Protein AF-A0A0G0M7X5-F1 (afdb_monomer)

Foldseek 3Di:
DPDDPDDDPVRVVVLVVLLVVLLVCLQQVLFDFDCVLQQVLQCVVCVVVVFDRAAEAEAQDPLVLQLVCQVVVVPDPPDDPPDPPVCVVVCVVPVVPDQQLVLVLRLVVSCVVQVVVVTDGDPDKDECNGCSNVLSNVVVCVVVVNDDDPNNVSVNSNNVSQFNIWDDDRHYIGTYGRFSHAAADPVSAQADLPDARTHTPVRPGWHDHRNHTDDPVVSVCLSVVVDQLVRLVPDPDPVSSVRSCVNVPVVVSVVSQVWAFQEADPQGKTKTWGDDPVDIWIKIWHQDPPPRDTDIDTFDPPDSYRLQRVQVVVVHGSVCSPPVDDPPD

Mean predicted aligned error: 10.34 Å

Secondary structure (DSSP, 8-state):
-PPP-S--HHHHHHHHHHHHHHHHHHHH--PPPPHHHHHHHHHHHHHHTTPPPPEEEEESSHHHHHHHHHHHT-S---S---SHHHHHHHHHHHHHHH--HHHHHHHHHHHHHHHHTT-------BSHHHHHHHHHHHHHHHHTT----HHHHHHHHHHTTTEEEEEE-SSEEEEEEPPSEE-B-TTS-B--SSS-SEE-TTS--BEEETTEEE-HHHHHHHHTT-S-HHHHHT-S-HHHHHHHHHHH-HHHHHHHH-PEEEEE-TTS-EEEEEE-SS-EEEEEEEE-TTT--EEEEEE-TT---HHHHHHHHTT--HHHHHHH-----

Solvent-accessible surface area (backbone atoms only — not comparable to full-atom values): 18665 Å² total; per-residue (Å²): 131,84,80,83,88,73,76,53,71,70,55,47,51,52,50,51,52,52,31,51,52,55,49,54,46,61,54,65,56,45,46,76,57,55,68,78,74,40,47,64,45,53,43,49,53,28,53,76,70,74,40,63,80,52,50,79,44,80,27,44,29,68,56,57,39,50,53,48,47,48,68,76,53,66,77,70,92,80,81,77,97,79,56,70,70,67,48,51,62,55,40,64,71,50,49,79,79,61,59,51,62,56,35,57,51,52,49,53,51,42,42,51,56,39,43,74,72,77,42,74,70,77,80,74,55,42,33,36,48,70,38,46,61,62,52,37,51,52,48,50,39,33,75,74,65,69,53,85,52,72,67,55,50,48,56,52,50,45,48,69,43,25,30,28,34,35,37,84,52,84,60,33,35,46,32,13,36,35,46,57,37,68,33,55,44,98,84,58,32,34,18,40,80,87,54,62,11,35,30,28,76,75,67,82,50,41,36,17,48,81,51,41,76,45,57,69,70,59,42,52,35,54,61,70,63,70,56,55,60,73,58,45,68,69,48,86,52,65,64,57,34,53,49,49,40,52,75,70,34,51,70,59,41,44,60,78,62,63,57,44,79,69,30,68,38,96,86,62,28,34,19,30,38,39,82,53,99,91,50,64,47,28,35,38,37,34,66,40,89,88,78,66,46,82,43,76,45,81,44,69,64,85,59,70,44,28,56,45,45,49,11,51,78,69,77,41,51,46,70,52,44,64,67,75,57,72,76,83,127

Nearest PDB structures (foldseek):
  6pcm-assembly2_B  TM=3.363E-01  e=2.422E-01  Mycolicibacterium smegmatis MC2 155
  8aaf-assembly1_e  TM=4.476E-01  e=1.093E+00  Saccharomyces cerevisiae
  4a08-assembly1_A  TM=3.808E-01  e=3.694E+00  Homo sapiens
  6boy-assembly1_A  TM=4.113E-01  e=6.225E+00  Homo sapiens
  8ov6-assembly1_A  TM=3.809E-01  e=7.407E+00  Homo sapiens

InterPro domains:
  IPR046633 Domain of unknown function DUF6745 [PF20530] (162-324)

pLDDT: mean 81.7, std 16.23, range [25.72, 97.5]

Sequence (329 aa):
MSKITSLSTTQQEKLNTHCQKLHDFILHSGKDLTREEVESYIEWIYSKIGKPKPIILIFDSYLAQKVAINILNNNKFRESQVESQVWSQVRSQVRSQVESQVWSQVESQVRSQVRSQGLEFIEQSFGYGYESWWLTFTEYWKNEGIVKSDDFNSYLGLNRCGIWSIVYFEKSVFICKLPIKILKDERGRLHSVKSPSVQWRDGLDNYFIHGVGFEKDLWQKIVDRKLEPRELMKMPNTDQRFVALNHYGFERALTELAPKLIDQSKRGNKLYSIKFDAYTMKFLKYTDTVNGENRISFVKPEFDDADEAMAWKHNMTKNEYQNKLRVEA

Radius of gyration: 24.73 Å; Cα contacts (8 Å, |Δi|>4): 455; chains: 1; bounding box: 66×50×64 Å

Organism: NCBI:txid1618574

Structure (mmCIF, N/CA/C/O backbone):
data_AF-A0A0G0M7X5-F1
#
_entry.id   AF-A0A0G0M7X5-F1
#
loop_
_atom_site.group_PDB
_atom_site.id
_atom_site.type_symbol
_atom_site.label_atom_id
_atom_site.label_alt_id
_atom_site.label_comp_id
_atom_site.label_asym_id
_atom_site.label_entity_id
_atom_site.label_seq_id
_atom_site.pdbx_PDB_ins_code
_atom_site.Cartn_x
_atom_site.Cartn_y
_atom_site.Cartn_z
_atom_site.occupancy
_atom_site.B_iso_or_equiv
_atom_site.auth_seq_id
_atom_site.auth_comp_id
_atom_site.auth_asym_id
_atom_site.auth_atom_id
_atom_site.pdbx_PDB_model_num
ATOM 1 N N . MET A 1 1 ? 0.644 34.460 28.809 1.00 43.75 1 MET A N 1
ATOM 2 C CA . MET A 1 1 ? 1.602 33.498 28.222 1.00 43.75 1 MET A CA 1
ATOM 3 C C . MET A 1 1 ? 1.841 33.899 26.780 1.00 43.75 1 MET A C 1
ATOM 5 O O . MET A 1 1 ? 0.865 34.052 26.053 1.00 43.75 1 MET A O 1
ATOM 9 N N . SER A 1 2 ? 3.090 34.141 26.381 1.00 51.97 2 SER A N 1
ATOM 10 C CA . SER A 1 2 ? 3.431 34.314 24.966 1.00 51.97 2 SER A CA 1
ATOM 11 C C . SER A 1 2 ? 3.098 33.019 24.220 1.00 51.97 2 SER A C 1
ATOM 13 O O . SER A 1 2 ? 3.390 31.927 24.707 1.00 51.97 2 SER A O 1
ATOM 15 N N . LYS A 1 3 ? 2.427 33.123 23.068 1.00 59.69 3 LYS A N 1
ATOM 16 C CA . LYS A 1 3 ? 2.188 31.959 22.208 1.00 59.69 3 LYS A CA 1
ATOM 17 C C . LYS A 1 3 ? 3.540 31.462 21.699 1.00 59.69 3 LYS A C 1
ATOM 19 O O . LYS A 1 3 ? 4.291 32.238 21.115 1.00 59.69 3 LYS A O 1
ATOM 24 N N . ILE A 1 4 ? 3.838 30.186 21.919 1.00 65.00 4 ILE A N 1
ATOM 25 C CA . ILE A 1 4 ? 4.969 29.515 21.276 1.00 65.00 4 ILE A CA 1
ATOM 26 C C . ILE A 1 4 ? 4.631 29.411 19.784 1.00 65.00 4 ILE A C 1
ATOM 28 O O . ILE A 1 4 ? 3.594 28.855 19.430 1.00 65.00 4 ILE A O 1
ATOM 32 N N . THR A 1 5 ? 5.469 29.983 18.920 1.00 72.31 5 THR A N 1
ATOM 33 C CA . THR A 1 5 ? 5.263 29.991 17.460 1.00 72.31 5 THR A CA 1
ATOM 34 C C . THR A 1 5 ? 6.066 28.913 16.731 1.00 72.31 5 THR A C 1
ATOM 36 O O . THR A 1 5 ? 5.780 28.633 15.571 1.00 72.31 5 THR A O 1
ATOM 39 N N . SER A 1 6 ? 7.045 28.289 17.394 1.00 75.88 6 SER A N 1
ATOM 40 C CA . SER A 1 6 ? 7.875 27.218 16.830 1.00 75.88 6 SER A CA 1
ATOM 41 C C . SER A 1 6 ? 8.476 26.331 17.920 1.00 75.88 6 SER A C 1
ATOM 43 O O . SER A 1 6 ? 8.764 26.803 19.021 1.00 75.88 6 SER A O 1
ATOM 45 N N . LEU A 1 7 ? 8.712 25.059 17.594 1.00 78.81 7 LEU A N 1
ATOM 46 C CA . LEU A 1 7 ? 9.478 24.136 18.433 1.00 78.81 7 LEU A CA 1
ATOM 47 C C . LEU A 1 7 ? 10.978 24.354 18.249 1.00 78.81 7 LEU A C 1
ATOM 49 O O . LEU A 1 7 ? 11.427 24.730 17.166 1.00 78.81 7 LEU A O 1
ATOM 53 N N . SER A 1 8 ? 11.762 24.095 19.296 1.00 84.31 8 SER A N 1
ATOM 54 C CA . SER A 1 8 ? 13.214 23.987 19.141 1.00 84.31 8 SER A CA 1
ATOM 55 C C . SER A 1 8 ? 13.575 22.741 18.328 1.00 84.31 8 SER A C 1
ATOM 57 O O . SER A 1 8 ? 12.816 21.770 18.297 1.00 84.31 8 SER A O 1
ATOM 59 N N . THR A 1 9 ? 14.762 22.724 17.717 1.00 85.88 9 THR A N 1
ATOM 60 C CA . THR A 1 9 ? 15.264 21.559 16.967 1.00 85.88 9 THR A CA 1
ATOM 61 C C . THR A 1 9 ? 15.209 20.283 17.808 1.00 85.88 9 THR A C 1
ATOM 63 O O . THR A 1 9 ? 14.690 19.267 17.361 1.00 85.88 9 THR A O 1
ATOM 66 N N . THR A 1 10 ? 15.622 20.358 19.075 1.00 87.25 10 THR A N 1
ATOM 67 C CA . THR A 1 10 ? 15.583 19.220 20.002 1.00 87.25 10 THR A CA 1
ATOM 68 C C . THR A 1 10 ? 14.158 18.748 20.303 1.00 87.25 10 THR A C 1
ATOM 70 O O . THR A 1 10 ? 13.917 17.548 20.418 1.00 87.25 10 THR A O 1
ATOM 73 N N . GLN A 1 11 ? 13.194 19.662 20.447 1.00 80.50 11 GLN A N 1
ATOM 74 C CA . GLN A 1 11 ? 11.786 19.293 20.641 1.00 80.50 11 GLN A CA 1
ATOM 75 C C . GLN A 1 11 ? 11.211 18.632 19.385 1.00 80.50 11 GLN A C 1
ATOM 77 O O . GLN A 1 11 ? 10.521 17.619 19.488 1.00 80.50 11 GLN A O 1
ATOM 82 N N . GLN A 1 12 ? 11.546 19.157 18.205 1.00 82.94 12 GLN A N 1
ATOM 83 C CA . GLN A 1 12 ? 11.128 18.584 16.930 1.00 82.94 12 GLN A CA 1
ATOM 84 C C . GLN A 1 12 ? 11.706 17.177 16.724 1.00 82.94 12 GLN A C 1
ATOM 86 O O . GLN A 1 12 ? 10.980 16.268 16.329 1.00 82.94 12 GLN A O 1
ATOM 91 N N . GLU A 1 13 ? 12.984 16.965 17.039 1.00 85.31 13 GLU A N 1
ATOM 92 C CA . GLU A 1 13 ? 13.637 15.652 16.965 1.00 85.31 13 GLU A CA 1
ATOM 93 C C . GLU A 1 13 ? 13.001 14.634 17.917 1.00 85.31 13 GLU A C 1
ATOM 95 O O . GLU A 1 13 ? 12.754 13.490 17.523 1.00 85.31 13 GLU A O 1
ATOM 100 N N . LYS A 1 14 ? 12.685 15.041 19.155 1.00 85.50 14 LYS A N 1
ATOM 101 C CA . LYS A 1 14 ? 11.991 14.185 20.130 1.00 85.50 14 LYS A CA 1
ATOM 102 C C . LYS A 1 14 ? 10.598 13.792 19.654 1.00 85.50 14 LYS A C 1
ATOM 104 O O . LYS A 1 14 ? 10.269 12.605 19.687 1.00 85.50 14 LYS A O 1
ATOM 109 N N . LEU A 1 15 ? 9.815 14.761 19.182 1.00 83.06 15 LEU A N 1
ATOM 110 C CA . LEU A 1 15 ? 8.487 14.528 18.621 1.00 83.06 15 LEU A CA 1
ATOM 111 C C . LEU A 1 15 ? 8.558 13.568 17.428 1.00 83.06 15 LEU A C 1
ATOM 113 O O . LEU A 1 15 ? 7.874 12.548 17.426 1.00 83.06 15 LEU A O 1
ATOM 117 N N . ASN A 1 16 ? 9.429 13.844 16.454 1.00 82.56 16 ASN A N 1
ATOM 118 C CA . ASN A 1 16 ? 9.594 13.001 15.269 1.00 82.56 16 ASN A CA 1
ATOM 119 C C . ASN A 1 16 ? 9.992 11.573 15.657 1.00 82.56 16 ASN A C 1
ATOM 121 O O . ASN A 1 16 ? 9.407 10.613 15.164 1.00 82.56 16 ASN A O 1
ATOM 125 N N . THR A 1 17 ? 10.931 11.425 16.595 1.00 84.44 17 THR A N 1
ATOM 126 C CA . THR A 1 17 ? 11.365 10.114 17.095 1.00 84.44 17 THR A CA 1
ATOM 127 C C . THR A 1 17 ? 10.224 9.364 17.784 1.00 84.44 17 THR A C 1
ATOM 129 O O . THR A 1 17 ? 10.072 8.161 17.577 1.00 84.44 17 THR A O 1
ATOM 132 N N . HIS A 1 18 ? 9.416 10.047 18.601 1.00 83.06 18 HIS A N 1
ATOM 133 C CA . HIS A 1 18 ? 8.255 9.447 19.258 1.00 83.06 18 HIS A CA 1
ATOM 134 C C . HIS A 1 18 ? 7.215 8.981 18.231 1.00 83.06 18 HIS A C 1
ATOM 136 O O . HIS A 1 18 ? 6.807 7.818 18.260 1.00 83.06 18 HIS A O 1
ATOM 142 N N . CYS A 1 19 ? 6.852 9.858 17.288 1.00 80.75 19 CYS A N 1
ATOM 143 C CA . CYS A 1 19 ? 5.907 9.549 16.221 1.00 80.75 19 CYS A CA 1
ATOM 144 C C . CYS A 1 19 ? 6.370 8.362 15.378 1.00 80.75 19 CYS A C 1
ATOM 146 O O . CYS A 1 19 ? 5.609 7.418 15.197 1.00 80.75 19 CYS A O 1
ATOM 148 N N . GLN A 1 20 ? 7.630 8.363 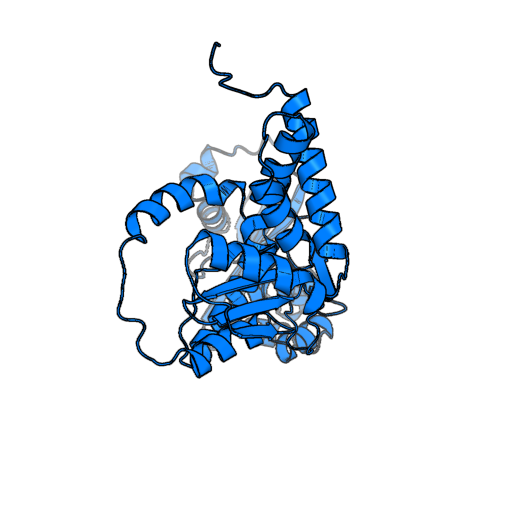14.936 1.00 78.31 20 GLN A N 1
ATOM 149 C CA . GLN A 1 20 ? 8.213 7.284 14.139 1.00 78.31 20 GLN A CA 1
ATOM 150 C C . GLN A 1 20 ? 8.169 5.943 14.884 1.00 78.31 20 GLN A C 1
ATOM 152 O O . GLN A 1 20 ? 7.690 4.951 14.342 1.00 78.31 20 GLN A O 1
ATOM 157 N N . LYS A 1 21 ? 8.620 5.910 16.147 1.00 81.38 21 LYS A N 1
ATOM 158 C CA . LYS A 1 21 ? 8.656 4.676 16.948 1.00 81.38 21 LYS A CA 1
ATOM 159 C C . LYS A 1 21 ? 7.272 4.083 17.150 1.00 81.38 21 LYS A C 1
ATOM 161 O O . LYS A 1 21 ? 7.099 2.878 17.007 1.00 81.38 21 LYS A O 1
ATOM 166 N N . LEU A 1 22 ? 6.297 4.918 17.495 1.00 77.44 22 LEU A N 1
ATOM 167 C CA . LEU A 1 22 ? 4.930 4.458 17.698 1.00 77.44 22 LEU A CA 1
ATOM 168 C C . LEU A 1 22 ? 4.275 4.075 16.361 1.00 77.44 22 LEU A C 1
ATOM 170 O O . LEU A 1 22 ? 3.512 3.110 16.317 1.00 77.44 22 LEU A O 1
ATOM 174 N N . HIS A 1 23 ? 4.646 4.754 15.271 1.00 77.19 23 HIS A N 1
ATOM 175 C CA . HIS A 1 23 ? 4.267 4.372 13.917 1.00 77.19 23 HIS A CA 1
ATOM 176 C C . HIS A 1 23 ? 4.711 2.974 13.536 1.00 77.19 23 HIS A C 1
ATOM 178 O O . HIS A 1 23 ? 3.888 2.111 13.223 1.00 77.19 23 HIS A O 1
ATOM 184 N N . ASP A 1 24 ? 6.009 2.724 13.636 1.00 76.00 24 ASP A N 1
ATOM 185 C CA . ASP A 1 24 ? 6.556 1.420 13.314 1.00 76.00 24 ASP A CA 1
ATOM 186 C C . ASP A 1 24 ? 6.075 0.352 14.303 1.00 76.00 24 ASP A C 1
ATOM 188 O O . ASP A 1 24 ? 5.750 -0.750 13.869 1.00 76.00 24 ASP A O 1
ATOM 192 N N . PHE A 1 25 ? 5.928 0.661 15.595 1.00 77.06 25 PHE A N 1
ATOM 193 C CA . PHE A 1 25 ? 5.374 -0.290 16.560 1.00 77.06 25 PHE A CA 1
ATOM 194 C C . PHE A 1 25 ? 3.977 -0.761 16.157 1.00 77.06 25 PHE A C 1
ATOM 196 O O . PHE A 1 25 ? 3.732 -1.961 16.124 1.00 77.06 25 PHE A O 1
ATOM 203 N N . ILE A 1 26 ? 3.061 0.149 15.821 1.00 74.94 26 ILE A N 1
ATOM 204 C CA . ILE A 1 26 ? 1.673 -0.235 15.549 1.00 74.94 26 ILE A CA 1
ATOM 205 C C . ILE A 1 26 ? 1.565 -1.002 14.232 1.00 74.94 26 ILE A C 1
ATOM 207 O O . ILE A 1 26 ? 0.926 -2.057 14.209 1.0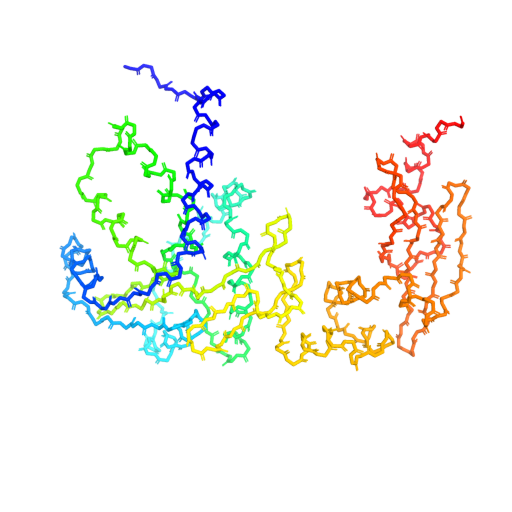0 74.94 26 ILE A O 1
ATOM 211 N N . LEU A 1 27 ? 2.244 -0.545 13.173 1.00 74.25 27 LEU A N 1
ATOM 212 C CA . LEU A 1 27 ? 2.247 -1.243 11.880 1.00 74.25 27 LEU A CA 1
ATOM 213 C C . LEU A 1 27 ? 2.851 -2.655 11.954 1.00 74.25 27 LEU A C 1
ATOM 215 O O . LEU A 1 27 ? 2.502 -3.500 11.133 1.00 74.25 27 LEU A O 1
ATOM 219 N N . HIS A 1 28 ? 3.733 -2.917 12.922 1.00 73.75 28 HIS A N 1
ATOM 220 C CA . HIS A 1 28 ? 4.366 -4.226 13.121 1.00 73.75 28 HIS A CA 1
ATOM 221 C C . HIS A 1 28 ? 3.869 -4.961 14.371 1.00 73.75 28 HIS A C 1
ATOM 223 O O . HIS A 1 28 ? 4.379 -6.031 14.690 1.00 73.75 28 HIS A O 1
ATOM 229 N N . SER A 1 29 ? 2.877 -4.416 15.079 1.00 75.56 29 SER A N 1
ATOM 230 C CA . SER A 1 29 ? 2.393 -5.002 16.333 1.00 75.56 29 SER A CA 1
ATOM 231 C C . SER A 1 29 ? 1.713 -6.351 16.114 1.00 75.56 29 SER A C 1
ATOM 233 O O . SER A 1 29 ? 1.653 -7.159 17.037 1.00 75.56 29 SER A O 1
ATOM 235 N N . GLY A 1 30 ? 1.146 -6.572 14.920 1.00 68.75 30 GLY A N 1
ATOM 236 C CA . GLY A 1 30 ? 0.305 -7.731 14.626 1.00 68.75 30 GLY A CA 1
ATOM 237 C C . GLY A 1 30 ? -0.924 -7.833 15.535 1.00 68.75 30 GLY A C 1
ATOM 238 O O . GLY A 1 30 ? -1.577 -8.881 15.546 1.00 68.75 30 GLY A O 1
ATOM 239 N N . LYS A 1 31 ? -1.238 -6.770 16.301 1.00 82.69 31 LYS A N 1
ATOM 240 C CA . LYS A 1 31 ? -2.277 -6.787 17.331 1.00 82.69 31 LYS A CA 1
ATOM 241 C C . LYS A 1 31 ? -3.601 -7.190 16.698 1.00 82.69 31 LYS A C 1
ATOM 243 O O . LYS A 1 31 ? -4.046 -6.586 15.719 1.00 82.69 31 LYS A O 1
ATOM 248 N N . ASP A 1 32 ? -4.193 -8.244 17.246 1.00 83.56 32 ASP A N 1
ATOM 249 C CA . ASP A 1 32 ? -5.546 -8.643 16.901 1.00 83.56 32 ASP A CA 1
ATOM 250 C C . ASP A 1 32 ? -6.520 -7.946 17.838 1.00 83.56 32 ASP A C 1
ATOM 252 O O . ASP A 1 32 ? -6.282 -7.851 19.038 1.00 83.56 32 ASP A O 1
ATOM 256 N N . LEU A 1 33 ? -7.584 -7.438 17.240 1.00 88.56 33 LEU A N 1
ATOM 257 C CA . LEU A 1 33 ? -8.648 -6.717 17.905 1.00 88.56 33 LEU A CA 1
ATOM 258 C C . LEU A 1 33 ? -9.696 -7.721 18.378 1.00 88.56 33 LEU A C 1
ATOM 260 O O . LEU A 1 33 ? -10.245 -8.451 17.540 1.00 88.56 33 LEU A O 1
ATOM 264 N N . THR A 1 34 ? -10.059 -7.699 19.658 1.00 85.62 34 THR A N 1
ATOM 265 C CA . THR A 1 34 ? -11.282 -8.380 20.117 1.00 85.62 34 THR A CA 1
ATOM 266 C C . THR A 1 34 ? -12.456 -7.409 20.231 1.00 85.62 34 THR A C 1
ATOM 268 O O . THR A 1 34 ? -12.288 -6.189 20.299 1.00 85.62 34 THR A O 1
ATOM 271 N N . ARG A 1 35 ? -13.685 -7.940 20.217 1.00 88.88 35 ARG A N 1
ATOM 272 C CA . ARG A 1 35 ? -14.894 -7.121 20.386 1.00 88.88 35 ARG A CA 1
ATOM 273 C C . ARG A 1 35 ? -14.912 -6.464 21.763 1.00 88.88 35 ARG A C 1
ATOM 275 O O . ARG A 1 35 ? -15.228 -5.284 21.867 1.00 88.88 35 ARG A O 1
ATOM 282 N N . GLU A 1 36 ? -14.537 -7.220 22.786 1.00 89.06 36 GLU A N 1
ATOM 283 C CA . GLU A 1 36 ? -14.543 -6.804 24.187 1.00 89.06 36 GLU A CA 1
ATOM 284 C C . GLU A 1 36 ? -13.598 -5.618 24.420 1.00 89.06 36 GLU A C 1
ATOM 286 O O . GLU A 1 36 ? -13.929 -4.710 25.181 1.00 89.06 36 GLU A O 1
ATOM 291 N N . GLU A 1 37 ? -12.453 -5.580 23.722 1.00 87.38 37 GLU A N 1
ATOM 292 C CA . GLU A 1 37 ? -11.496 -4.469 23.808 1.00 87.38 37 GLU A CA 1
ATOM 293 C C . GLU A 1 37 ? -12.075 -3.140 23.306 1.00 87.38 37 GLU A C 1
ATOM 295 O O . GLU A 1 37 ? -11.728 -2.086 23.835 1.00 87.38 37 GLU A O 1
ATOM 300 N N . VAL A 1 38 ? -12.944 -3.165 22.289 1.00 92.50 38 VAL A N 1
ATOM 301 C CA . VAL A 1 38 ? -13.479 -1.938 21.672 1.00 92.50 38 VAL A CA 1
ATOM 302 C C . VAL A 1 38 ? -14.850 -1.540 22.175 1.00 92.50 38 VAL A C 1
ATOM 304 O O . VAL A 1 38 ? -15.184 -0.360 22.129 1.00 92.50 38 VAL A O 1
ATOM 307 N N . GLU A 1 39 ? -15.657 -2.496 22.626 1.00 93.62 39 GLU A N 1
ATOM 308 C CA . GLU A 1 39 ? -17.076 -2.276 22.897 1.00 93.62 39 GLU A CA 1
ATOM 309 C C . GLU A 1 39 ? -17.301 -1.154 23.912 1.00 93.62 39 GLU A C 1
ATOM 311 O O . GLU A 1 39 ? -18.061 -0.228 23.632 1.00 93.62 39 GLU A O 1
ATOM 316 N N . SER A 1 40 ? -16.547 -1.156 25.014 1.00 93.00 40 SER A N 1
ATOM 317 C CA . SER A 1 40 ? -16.629 -0.107 26.040 1.00 93.00 40 SER A CA 1
ATOM 318 C C . SER A 1 40 ? -16.270 1.287 25.506 1.00 93.00 40 SER A C 1
ATOM 320 O O . SER A 1 40 ? -16.936 2.269 25.835 1.00 93.00 40 SER A O 1
ATOM 322 N N . TYR A 1 41 ? -15.265 1.391 24.633 1.00 93.62 41 TYR A N 1
ATOM 323 C CA . TYR A 1 41 ? -14.881 2.659 24.013 1.00 93.62 41 TYR A CA 1
ATOM 324 C C . TYR A 1 41 ? -15.920 3.147 23.002 1.00 93.62 41 TYR A C 1
ATOM 326 O O . TYR A 1 41 ? -16.202 4.343 22.940 1.00 93.62 41 TYR A O 1
ATOM 334 N N . ILE A 1 42 ? -16.504 2.243 22.215 1.00 94.50 42 ILE A N 1
ATOM 335 C CA . ILE A 1 42 ? -17.561 2.596 21.265 1.00 94.50 42 ILE A CA 1
ATOM 336 C C . ILE A 1 42 ? -18.817 3.050 22.009 1.00 94.50 42 ILE A C 1
ATOM 338 O O . ILE A 1 42 ? -19.384 4.087 21.671 1.00 94.50 42 ILE A O 1
ATOM 342 N N . GLU A 1 43 ? -19.228 2.335 23.053 1.00 93.69 43 GLU A N 1
ATOM 343 C CA . GLU A 1 43 ? -20.337 2.748 23.914 1.00 93.69 43 GLU A CA 1
ATOM 344 C C . GLU A 1 43 ? -20.081 4.110 24.558 1.00 93.69 43 GLU A C 1
ATOM 346 O O . GLU A 1 43 ? -20.962 4.973 24.553 1.00 93.69 43 GLU A O 1
ATOM 351 N N . TRP A 1 44 ? -18.857 4.339 25.041 1.00 94.06 44 TRP A N 1
ATOM 352 C CA . TRP A 1 44 ? -18.444 5.634 25.561 1.00 94.06 44 TRP A CA 1
ATOM 353 C C . TRP A 1 44 ? -18.608 6.746 24.509 1.00 94.06 44 TRP A C 1
ATOM 355 O O . TRP A 1 44 ? -19.262 7.747 24.808 1.00 94.06 44 TRP A O 1
ATOM 365 N N . ILE A 1 45 ? -18.135 6.559 23.267 1.00 92.81 45 ILE A N 1
ATOM 366 C CA . ILE A 1 45 ? -18.310 7.548 22.182 1.00 92.81 45 ILE A CA 1
ATOM 367 C C . ILE A 1 45 ? -19.793 7.837 21.936 1.00 92.81 45 ILE A C 1
ATOM 369 O O . ILE A 1 45 ? -20.189 9.001 21.900 1.00 92.81 45 ILE A O 1
ATOM 373 N N . TYR A 1 46 ? -20.623 6.800 21.796 1.00 94.25 46 TYR A N 1
ATOM 374 C CA . TYR A 1 46 ? -22.049 6.970 21.495 1.00 94.25 46 TYR A CA 1
ATOM 375 C C . TYR A 1 46 ? -22.798 7.652 22.639 1.00 94.25 46 TYR A C 1
ATOM 377 O O . TYR A 1 46 ? -23.616 8.539 22.388 1.00 94.25 46 TYR A O 1
ATOM 385 N N . SER A 1 47 ? -22.457 7.331 23.891 1.00 94.50 47 SER A N 1
ATOM 386 C CA . SER A 1 47 ? -23.030 8.005 25.058 1.00 94.50 47 SER A CA 1
ATOM 387 C C . SER A 1 47 ? -22.688 9.501 25.089 1.00 94.50 47 SER A C 1
ATOM 389 O O . SER A 1 47 ? -23.567 10.321 25.353 1.00 94.50 47 SER A O 1
ATOM 391 N N . LYS A 1 48 ? -21.451 9.882 24.730 1.00 93.19 48 LYS A N 1
ATOM 392 C CA . LYS A 1 48 ? -21.002 11.285 24.672 1.00 93.19 48 LYS A CA 1
ATOM 393 C C . LYS A 1 48 ? -21.753 12.111 23.631 1.00 93.19 48 LYS A C 1
ATOM 395 O O . LYS A 1 48 ? -21.954 13.302 23.843 1.00 93.19 48 LYS A O 1
ATOM 400 N N . ILE A 1 49 ? -22.185 11.487 22.535 1.00 92.94 49 ILE A N 1
ATOM 401 C CA . ILE A 1 49 ? -22.975 12.141 21.479 1.00 92.94 49 ILE A CA 1
ATOM 402 C C . ILE A 1 49 ? -24.490 11.920 21.630 1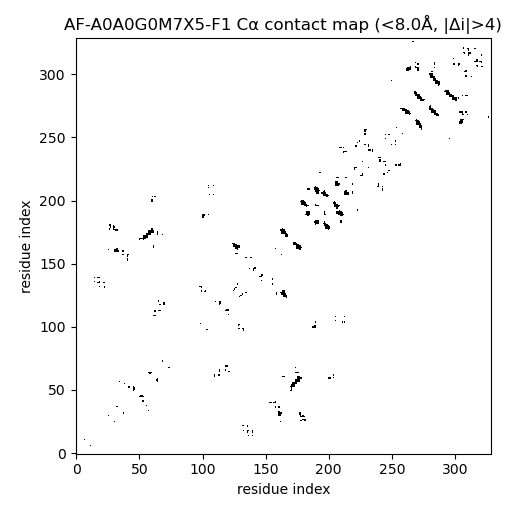.00 92.94 49 ILE A C 1
ATOM 404 O O . ILE A 1 49 ? -25.252 12.257 20.724 1.00 92.94 49 ILE A O 1
ATOM 408 N N . GLY A 1 50 ? -24.943 11.343 22.751 1.00 94.31 50 GLY A N 1
ATOM 409 C CA . GLY A 1 50 ? -26.363 11.109 23.032 1.00 94.31 50 GLY A CA 1
ATOM 410 C C . GLY A 1 50 ? -27.040 10.115 22.080 1.00 94.31 50 GLY A C 1
ATOM 411 O O . GLY A 1 50 ? -28.243 10.216 21.842 1.00 94.31 50 GLY A O 1
ATOM 412 N N . LYS A 1 51 ? -26.282 9.178 21.499 1.00 92.12 51 LYS A N 1
ATOM 413 C CA . LYS A 1 51 ? -26.792 8.133 20.600 1.00 92.12 51 LYS A CA 1
ATOM 414 C C . LYS A 1 51 ? -26.892 6.783 21.325 1.00 92.12 51 LYS A C 1
ATOM 416 O O . LYS A 1 51 ? -26.123 6.526 22.252 1.00 92.12 51 LYS A O 1
ATOM 421 N N . PRO A 1 52 ? -27.839 5.909 20.933 1.00 91.00 52 PRO A N 1
ATOM 422 C CA . PRO A 1 52 ? -27.963 4.580 21.525 1.00 91.00 52 PRO A CA 1
ATOM 423 C C . PRO A 1 52 ? -26.748 3.710 21.191 1.00 91.00 52 PRO A C 1
ATOM 425 O O . PRO A 1 52 ? -26.047 3.962 20.212 1.00 91.00 52 PRO A O 1
ATOM 428 N N . LYS A 1 53 ? -26.536 2.644 21.971 1.00 92.81 53 LYS A N 1
ATOM 429 C CA . LYS A 1 53 ? -25.491 1.649 21.697 1.00 92.81 53 LYS A CA 1
ATOM 430 C C . LYS A 1 53 ? -25.605 1.137 20.246 1.00 92.81 53 LYS A C 1
ATOM 432 O O . LYS A 1 53 ? -26.680 0.660 19.867 1.00 92.81 53 LYS A O 1
ATOM 437 N N . PRO A 1 54 ? -24.532 1.215 19.439 1.00 93.00 54 PRO A N 1
ATOM 438 C CA . PRO A 1 54 ? -24.567 0.783 18.050 1.00 93.00 54 PRO A CA 1
ATOM 439 C C . PRO A 1 54 ? -24.353 -0.726 17.914 1.00 93.00 54 PRO A C 1
ATOM 441 O O . PRO A 1 54 ? -23.743 -1.378 18.762 1.00 93.00 54 PRO A O 1
ATOM 444 N N . ILE A 1 55 ? -24.758 -1.272 16.769 1.00 90.50 55 ILE A N 1
ATOM 445 C CA . ILE A 1 55 ? -24.307 -2.589 16.312 1.00 90.50 55 ILE A CA 1
ATOM 446 C C . ILE A 1 55 ? -22.843 -2.477 15.873 1.00 90.50 55 ILE A C 1
ATOM 448 O O . ILE A 1 55 ? -22.526 -1.723 14.956 1.00 90.50 55 ILE A O 1
ATOM 452 N N . ILE A 1 56 ? -21.948 -3.244 16.492 1.00 92.00 56 ILE A N 1
ATOM 453 C CA . ILE A 1 56 ? -20.522 -3.255 16.134 1.00 92.00 56 ILE A CA 1
ATOM 454 C C . ILE A 1 56 ? -20.240 -4.415 15.173 1.00 92.00 56 ILE A C 1
ATOM 456 O O . ILE A 1 56 ? -20.470 -5.580 15.517 1.00 92.00 56 ILE A O 1
ATOM 460 N N . LEU A 1 57 ? -19.712 -4.097 13.993 1.00 91.94 57 LEU A N 1
ATOM 461 C CA . LEU A 1 57 ? -19.311 -5.030 12.939 1.00 91.94 57 LEU A CA 1
ATOM 462 C C . LEU A 1 57 ? -17.794 -4.937 12.746 1.00 91.94 57 LEU A C 1
ATOM 464 O O . LEU A 1 57 ? -17.273 -3.848 12.515 1.00 91.94 57 LEU A O 1
ATOM 468 N N . ILE A 1 58 ? -17.090 -6.063 12.854 1.00 93.62 58 ILE A N 1
ATOM 469 C CA . ILE A 1 58 ? -15.624 -6.128 12.777 1.00 93.62 58 ILE A CA 1
ATOM 470 C C . ILE A 1 58 ? -15.230 -6.952 11.551 1.00 93.62 58 ILE A C 1
ATOM 472 O O . ILE A 1 58 ? -15.770 -8.035 11.340 1.00 93.62 58 ILE A O 1
ATOM 476 N N . PHE A 1 59 ? -14.289 -6.434 10.766 1.00 94.00 59 PHE A N 1
ATOM 477 C CA . PHE A 1 59 ? -13.831 -6.987 9.497 1.00 94.00 59 PHE A CA 1
ATOM 478 C C . PHE A 1 59 ? -12.320 -7.199 9.504 1.00 94.00 59 PHE A C 1
ATOM 480 O O . PHE A 1 59 ? -11.561 -6.406 10.069 1.00 94.00 59 PHE A O 1
ATOM 487 N N . ASP A 1 60 ? -11.903 -8.258 8.822 1.00 94.06 60 ASP A N 1
ATOM 488 C CA . ASP A 1 60 ? -10.523 -8.739 8.772 1.00 94.06 60 ASP A CA 1
ATOM 489 C C . ASP A 1 60 ? -9.677 -8.096 7.656 1.00 94.06 60 ASP A C 1
ATOM 491 O O . ASP A 1 60 ? -8.445 -8.190 7.689 1.00 94.06 60 ASP A O 1
ATOM 495 N N . SER A 1 61 ? -10.321 -7.385 6.721 1.00 93.06 61 SER A N 1
ATOM 496 C CA . SER A 1 61 ? -9.672 -6.541 5.714 1.00 93.06 61 SER A CA 1
ATOM 497 C C . SER A 1 61 ? -10.424 -5.250 5.419 1.00 93.06 61 SER A C 1
ATOM 499 O O . SER A 1 61 ? -11.643 -5.125 5.599 1.00 93.06 61 SER A O 1
ATOM 501 N N . TYR A 1 62 ? -9.674 -4.282 4.889 1.00 93.19 62 TYR A N 1
ATOM 502 C CA . TYR A 1 62 ? -10.217 -2.986 4.504 1.00 93.19 62 TYR A CA 1
ATOM 503 C C . TYR A 1 62 ? -11.198 -3.095 3.329 1.00 93.19 62 TYR A C 1
ATOM 505 O O . TYR A 1 62 ? -12.216 -2.402 3.304 1.00 93.19 62 TYR A O 1
ATOM 513 N N . LEU A 1 63 ? -10.945 -4.012 2.389 1.00 90.62 63 LEU A N 1
ATOM 514 C CA . LEU A 1 63 ? -11.865 -4.285 1.287 1.00 90.62 63 LEU A CA 1
ATOM 515 C C . LEU A 1 63 ? -13.193 -4.857 1.800 1.00 90.62 63 LEU A C 1
ATOM 517 O O . LEU A 1 63 ? -14.248 -4.324 1.451 1.00 90.62 63 LEU A O 1
ATOM 521 N N . ALA A 1 64 ? -13.151 -5.876 2.666 1.00 90.62 64 ALA A N 1
ATOM 522 C CA . ALA A 1 64 ? -14.354 -6.484 3.233 1.00 90.62 64 ALA A CA 1
ATOM 523 C C . ALA A 1 64 ? -15.212 -5.455 3.987 1.00 90.62 64 ALA A C 1
ATOM 525 O O . ALA A 1 64 ? -16.423 -5.392 3.775 1.00 90.62 64 ALA A O 1
ATOM 526 N N . GLN A 1 65 ? -14.586 -4.589 4.794 1.00 93.44 65 GLN A N 1
ATOM 527 C CA . GLN A 1 65 ? -15.279 -3.503 5.491 1.00 93.44 65 GLN A CA 1
ATOM 528 C C . GLN A 1 65 ? -16.012 -2.578 4.506 1.00 93.44 65 GLN A C 1
ATOM 530 O O . GLN A 1 65 ? -17.192 -2.286 4.694 1.00 93.44 65 GLN A O 1
ATOM 535 N N . LYS A 1 66 ? -15.341 -2.112 3.443 1.00 89.31 66 LYS A N 1
ATOM 536 C CA . LYS A 1 66 ? -15.928 -1.152 2.491 1.00 89.31 66 LYS A CA 1
ATOM 537 C C . LYS A 1 66 ? -17.041 -1.765 1.646 1.00 89.31 66 LYS A C 1
ATOM 539 O O . LYS A 1 66 ? -18.051 -1.099 1.409 1.00 89.31 66 LYS A O 1
ATOM 544 N N . VAL A 1 67 ? -16.901 -3.028 1.250 1.00 84.31 67 VAL A N 1
ATOM 545 C CA . VAL A 1 67 ? -17.971 -3.779 0.577 1.00 84.31 67 VAL A CA 1
ATOM 546 C C . VAL A 1 67 ? -19.170 -3.956 1.513 1.00 84.31 67 VAL A C 1
ATOM 548 O O . VAL A 1 67 ? -20.298 -3.653 1.127 1.00 84.31 67 VAL A O 1
ATOM 551 N N . ALA A 1 68 ? -18.945 -4.356 2.766 1.00 86.56 68 ALA A N 1
ATOM 552 C CA . ALA A 1 68 ? -20.020 -4.548 3.735 1.00 86.56 68 ALA A CA 1
ATOM 553 C C . ALA A 1 68 ? -20.779 -3.255 4.048 1.00 86.56 68 ALA A C 1
ATOM 555 O O . ALA A 1 68 ? -22.003 -3.288 4.161 1.00 86.56 68 ALA A O 1
ATOM 556 N N . ILE A 1 69 ? -20.087 -2.113 4.140 1.00 86.69 69 ILE A N 1
ATOM 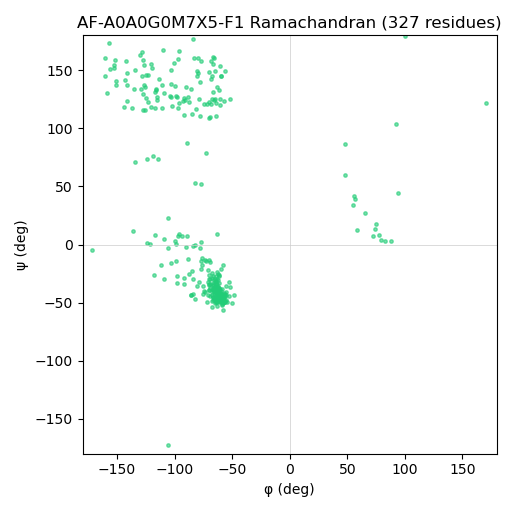557 C CA . ILE A 1 69 ? -20.753 -0.819 4.330 1.00 86.69 69 ILE A CA 1
ATOM 558 C C . ILE A 1 69 ? -21.704 -0.527 3.163 1.00 86.69 69 ILE A C 1
ATOM 560 O O . ILE A 1 69 ? -22.836 -0.114 3.402 1.00 86.69 69 ILE A O 1
ATOM 564 N N . ASN A 1 70 ? -21.290 -0.780 1.919 1.00 81.62 70 ASN A N 1
ATOM 565 C CA . ASN A 1 70 ? -22.165 -0.584 0.760 1.00 81.62 70 ASN A CA 1
ATOM 566 C C . ASN A 1 70 ? -23.400 -1.492 0.809 1.00 81.62 70 ASN A C 1
ATOM 568 O O . ASN A 1 70 ? -24.511 -1.035 0.564 1.00 81.62 70 ASN A O 1
ATOM 572 N N . ILE A 1 71 ? -23.219 -2.770 1.152 1.00 78.88 71 ILE A N 1
ATOM 573 C CA . ILE A 1 71 ? -24.322 -3.740 1.207 1.00 78.88 71 ILE A CA 1
ATOM 574 C C . ILE A 1 71 ? -25.322 -3.373 2.310 1.00 78.88 71 ILE A C 1
ATOM 576 O O . ILE A 1 71 ? -26.530 -3.385 2.082 1.00 78.88 71 ILE A O 1
ATOM 580 N N . LEU A 1 72 ? -24.824 -3.051 3.506 1.00 72.38 72 LEU A N 1
ATOM 581 C CA . LEU A 1 72 ? -25.647 -2.908 4.708 1.00 72.38 72 LEU A CA 1
ATOM 582 C C . LEU A 1 72 ? -26.232 -1.501 4.885 1.00 72.38 72 LEU A C 1
ATOM 584 O O . LEU A 1 72 ? -27.293 -1.366 5.489 1.00 72.38 72 LEU A O 1
ATOM 588 N N . ASN A 1 73 ? -25.596 -0.468 4.324 1.00 66.69 73 ASN A N 1
ATOM 589 C CA . ASN A 1 73 ? -26.075 0.918 4.388 1.00 66.69 73 ASN A CA 1
ATOM 590 C C . ASN A 1 73 ? -26.665 1.425 3.064 1.00 66.69 73 ASN A C 1
ATOM 592 O O . ASN A 1 73 ? -26.794 2.631 2.869 1.00 66.69 73 ASN A O 1
ATOM 596 N N . ASN A 1 74 ? -27.115 0.523 2.184 1.00 55.97 74 ASN A N 1
ATOM 597 C CA . ASN A 1 74 ? -27.784 0.836 0.910 1.00 55.97 74 ASN A CA 1
ATOM 598 C C . ASN A 1 74 ? -29.135 1.591 1.044 1.00 55.97 74 ASN A C 1
ATOM 600 O O . ASN A 1 74 ? -29.840 1.808 0.058 1.00 55.97 74 ASN A O 1
ATOM 604 N N . ASN A 1 75 ? -29.496 2.055 2.245 1.00 46.81 75 ASN A N 1
ATOM 605 C CA . ASN A 1 75 ? -30.572 3.017 2.463 1.00 46.81 75 ASN A CA 1
ATOM 606 C C . ASN A 1 75 ? -30.024 4.455 2.383 1.00 46.81 75 ASN A C 1
ATOM 608 O O . ASN A 1 75 ? -29.680 5.054 3.394 1.00 46.81 75 ASN A O 1
ATOM 612 N N . LYS A 1 76 ? -29.994 5.004 1.160 1.00 44.88 76 LYS A N 1
ATOM 613 C CA . LYS A 1 76 ? -29.906 6.444 0.824 1.00 44.88 76 LYS A CA 1
ATOM 614 C C . LYS A 1 76 ? -28.832 7.267 1.567 1.00 44.88 76 LYS A C 1
ATOM 616 O O . LYS A 1 76 ? -29.147 8.046 2.462 1.00 44.88 76 LYS A O 1
ATOM 621 N N . PHE A 1 77 ? -27.606 7.283 1.041 1.00 45.44 77 PHE A N 1
ATOM 622 C CA . PHE A 1 77 ? -26.702 8.430 1.210 1.00 45.44 77 PHE A CA 1
ATOM 623 C C . PHE A 1 77 ? -27.183 9.610 0.345 1.00 45.44 77 PHE A C 1
ATOM 625 O O . PHE A 1 77 ? -26.699 9.868 -0.754 1.00 45.44 77 PHE A O 1
ATOM 632 N N . ARG A 1 78 ? -28.201 10.319 0.835 1.00 37.53 78 ARG A N 1
ATOM 633 C CA . ARG A 1 78 ? -28.591 11.659 0.376 1.00 37.53 78 ARG A CA 1
ATOM 634 C C . ARG A 1 78 ? -28.830 12.526 1.610 1.00 37.53 78 ARG A C 1
ATOM 636 O O . ARG A 1 78 ? -29.970 12.804 1.926 1.00 37.53 78 ARG A O 1
ATOM 643 N N . GLU A 1 79 ? -27.759 12.874 2.318 1.00 32.62 79 GLU A N 1
ATOM 644 C CA . GLU A 1 79 ? -27.644 13.931 3.347 1.00 32.62 79 GLU A CA 1
ATOM 645 C C . GLU A 1 79 ? -26.261 13.723 4.001 1.00 32.62 79 GLU A C 1
ATOM 647 O O . GLU A 1 79 ? -25.965 12.622 4.440 1.00 32.62 79 GLU A O 1
ATOM 652 N N . SER A 1 80 ? -25.287 14.631 4.046 1.00 34.81 80 SER A N 1
ATOM 653 C CA . SER A 1 80 ? -25.196 16.055 3.736 1.00 34.81 80 SER A CA 1
ATOM 654 C C . SER A 1 80 ? -23.817 16.339 3.125 1.00 34.81 80 SER A C 1
ATOM 656 O O . SER A 1 80 ? -22.778 16.155 3.761 1.00 34.81 80 SER A O 1
ATOM 658 N N . GLN A 1 81 ? -23.806 16.818 1.886 1.00 35.66 81 GLN A N 1
ATOM 659 C CA . GLN A 1 81 ? -22.615 17.200 1.130 1.00 35.66 81 GLN A CA 1
ATOM 660 C C . GLN A 1 81 ? -22.151 18.618 1.513 1.00 35.66 81 GLN A C 1
ATOM 662 O O . GLN A 1 81 ? -22.003 19.486 0.659 1.00 35.66 81 GLN A O 1
ATOM 667 N N . VAL A 1 82 ? -21.950 18.880 2.805 1.00 35.50 82 VAL A N 1
ATOM 668 C CA . VAL A 1 82 ? -21.457 20.177 3.292 1.00 35.50 82 VAL A CA 1
ATOM 669 C C . VAL A 1 82 ? -20.203 19.933 4.106 1.00 35.50 82 VAL A C 1
ATOM 671 O O . VAL A 1 82 ? -20.240 19.975 5.323 1.00 35.50 82 VAL A O 1
ATOM 674 N N . GLU A 1 83 ? -19.108 19.612 3.412 1.00 35.09 83 GLU A N 1
ATOM 675 C CA . GLU A 1 83 ? -17.748 19.774 3.954 1.00 35.09 83 GLU A CA 1
ATOM 676 C C . GLU A 1 83 ? -16.625 19.543 2.920 1.00 35.09 83 GLU A C 1
ATOM 678 O O . GLU A 1 83 ? -15.458 19.798 3.200 1.00 35.09 83 GLU A O 1
ATOM 683 N N . SER A 1 84 ? -16.919 19.133 1.679 1.00 36.69 84 SER A N 1
ATOM 684 C CA . SER A 1 84 ? -15.871 18.811 0.692 1.00 36.69 84 SER A CA 1
ATOM 685 C C . SER A 1 84 ? -14.980 20.003 0.311 1.00 36.69 84 SER A C 1
ATOM 687 O O . SER A 1 84 ? -13.802 19.818 0.005 1.00 36.69 84 SER A O 1
ATOM 689 N N . GLN A 1 85 ? -15.504 21.229 0.351 1.00 30.28 85 GLN A N 1
ATOM 690 C CA . GLN A 1 85 ? -14.793 22.396 -0.175 1.00 30.28 85 GLN A CA 1
ATOM 691 C C . GLN A 1 85 ? -13.799 22.989 0.829 1.00 30.28 85 GLN A C 1
ATOM 693 O O . GLN A 1 85 ? -12.654 23.238 0.457 1.00 30.28 85 GLN A O 1
ATOM 698 N N . VAL A 1 86 ? -14.180 23.108 2.107 1.00 30.86 86 VAL A N 1
ATOM 699 C CA . VAL A 1 86 ? -13.288 23.606 3.172 1.00 30.86 86 VAL A CA 1
ATOM 700 C C . VAL A 1 86 ? -12.188 22.583 3.480 1.00 30.86 86 VAL A C 1
ATOM 702 O O . VAL A 1 86 ? -11.016 22.945 3.599 1.00 30.86 86 VAL A O 1
ATOM 705 N N . TRP A 1 87 ? -12.522 21.286 3.490 1.00 25.72 87 TRP A N 1
ATOM 706 C CA . TRP A 1 87 ? -11.532 20.230 3.708 1.00 25.72 87 TRP A CA 1
ATOM 707 C C . TRP A 1 87 ? -10.552 20.068 2.548 1.00 25.72 87 TRP A C 1
ATOM 709 O O . TRP A 1 87 ? -9.412 19.706 2.804 1.00 25.72 87 TRP A O 1
ATOM 719 N N . SER A 1 88 ? -10.927 20.351 1.294 1.00 35.47 88 SER A N 1
ATOM 720 C CA . SER A 1 88 ? -10.007 20.245 0.146 1.00 35.47 88 SER A CA 1
ATOM 721 C C . SER A 1 88 ? -8.811 21.207 0.228 1.00 35.47 88 SER A C 1
ATOM 723 O O . SER A 1 88 ? -7.689 20.814 -0.098 1.00 35.47 88 SER A O 1
ATOM 725 N N . GLN A 1 89 ? -9.030 22.426 0.732 1.00 27.67 89 GLN A N 1
ATOM 726 C CA . GLN A 1 89 ? -8.003 23.470 0.829 1.00 27.67 89 GLN A CA 1
ATOM 727 C C . GLN A 1 89 ? -7.084 23.286 2.044 1.00 27.67 89 GLN A C 1
ATOM 729 O O . GLN A 1 89 ? -5.879 23.503 1.936 1.00 27.67 89 GLN A O 1
ATOM 734 N N . VAL A 1 90 ? -7.617 22.806 3.175 1.00 28.69 90 VAL A N 1
ATOM 735 C CA . VAL A 1 90 ? -6.796 22.424 4.340 1.00 28.69 90 VAL A CA 1
ATOM 736 C C . VAL A 1 90 ? -6.084 21.081 4.092 1.00 28.69 90 VAL A C 1
ATOM 738 O O . VAL A 1 90 ? -4.911 20.936 4.441 1.00 28.69 90 VAL A O 1
ATOM 741 N N . ARG A 1 91 ? -6.729 20.124 3.394 1.00 34.34 91 ARG A N 1
ATOM 742 C CA . ARG A 1 91 ? -6.109 18.857 2.952 1.00 34.34 91 ARG A CA 1
ATOM 743 C C . ARG A 1 91 ? -4.879 19.124 2.107 1.00 34.34 91 ARG A C 1
ATOM 745 O O . ARG A 1 91 ? -3.859 18.524 2.392 1.00 34.34 91 ARG A O 1
ATOM 752 N N . SER A 1 92 ? -4.924 19.982 1.087 1.00 32.34 92 SER A N 1
ATOM 753 C CA . SER A 1 92 ? -3.783 20.104 0.166 1.00 32.34 92 SER A CA 1
ATOM 754 C C . SER A 1 92 ? -2.505 20.624 0.835 1.00 32.34 92 SER A C 1
ATOM 756 O O . SER A 1 92 ? -1.419 20.297 0.371 1.00 32.34 92 SER A O 1
ATOM 758 N N . GLN A 1 93 ? -2.622 21.404 1.917 1.00 27.47 93 GLN A N 1
ATOM 759 C CA . GLN A 1 93 ? -1.473 22.005 2.604 1.00 27.47 93 GLN A CA 1
ATOM 760 C C . GLN A 1 93 ? -0.915 21.143 3.750 1.00 27.47 93 GLN A C 1
ATOM 762 O O . GLN A 1 93 ? 0.282 21.200 4.011 1.00 27.47 93 GLN A O 1
ATOM 767 N N . VAL A 1 94 ? -1.744 20.315 4.404 1.00 30.73 94 VAL A N 1
ATOM 768 C CA . VAL A 1 94 ? -1.304 19.434 5.510 1.00 30.73 94 VAL A CA 1
ATOM 769 C C . VAL A 1 94 ? -1.033 17.996 5.035 1.00 30.73 94 VAL A C 1
ATOM 771 O O . VAL A 1 94 ? -0.097 17.348 5.506 1.00 30.73 94 VAL A O 1
ATOM 774 N N . ARG A 1 95 ? -1.782 17.500 4.037 1.00 34.97 95 ARG A N 1
ATOM 775 C CA . ARG A 1 95 ? -1.639 16.144 3.464 1.00 34.97 95 ARG A CA 1
ATOM 776 C C . ARG A 1 95 ? -0.272 15.914 2.824 1.00 34.97 95 ARG A C 1
ATOM 778 O O . ARG A 1 95 ? 0.225 14.797 2.869 1.00 34.97 95 ARG A O 1
ATOM 785 N N . SER A 1 96 ? 0.369 16.955 2.288 1.00 36.16 96 SER A N 1
ATOM 786 C CA . SER A 1 96 ? 1.694 16.833 1.666 1.00 36.16 96 SER A CA 1
ATOM 787 C C . SER A 1 96 ? 2.830 16.565 2.661 1.00 36.16 96 SER A C 1
ATOM 789 O O . SER A 1 96 ? 3.922 16.219 2.225 1.00 36.16 96 SER A O 1
ATOM 791 N N . GLN A 1 97 ? 2.606 16.728 3.972 1.00 35.56 97 GLN A N 1
ATOM 792 C CA . GLN A 1 97 ? 3.622 16.468 5.003 1.00 35.56 97 GLN A CA 1
ATOM 793 C C . GLN A 1 97 ? 3.304 15.256 5.894 1.00 35.56 97 GLN A C 1
ATOM 795 O O . GLN A 1 97 ? 4.203 14.760 6.567 1.00 35.56 97 GLN A O 1
ATOM 800 N N . VAL A 1 98 ? 2.048 14.787 5.925 1.00 44.22 98 VAL A N 1
ATOM 801 C CA . VAL A 1 98 ? 1.525 13.940 7.019 1.00 44.22 98 VAL A CA 1
ATOM 802 C C . VAL A 1 98 ? 0.690 12.740 6.525 1.00 44.22 98 VAL A C 1
ATOM 804 O O . VAL A 1 98 ? 0.020 12.062 7.296 1.00 44.22 98 VAL A O 1
ATOM 807 N N . GLU A 1 99 ? 0.703 12.419 5.233 1.00 45.41 99 GLU A N 1
ATOM 808 C CA . GLU A 1 99 ? 0.076 11.178 4.768 1.00 45.41 99 GLU A CA 1
ATOM 809 C C . GLU A 1 99 ? 0.972 9.986 5.144 1.00 45.41 99 GLU A C 1
ATOM 811 O O . GLU A 1 99 ? 2.131 9.920 4.725 1.00 45.41 99 GLU A O 1
ATOM 816 N N . SER A 1 100 ? 0.460 9.023 5.929 1.00 59.47 100 SER A N 1
ATOM 817 C CA . SER A 1 100 ? 1.153 7.739 6.039 1.00 59.47 100 SER A CA 1
ATOM 818 C C . SER A 1 100 ? 1.111 7.125 4.643 1.00 59.47 100 SER A C 1
ATOM 820 O O . SER A 1 100 ? 0.050 6.800 4.110 1.00 59.47 100 SER A O 1
ATOM 822 N N . GLN A 1 101 ? 2.269 7.056 3.987 1.00 69.25 101 GLN A N 1
ATOM 823 C CA . GLN A 1 101 ? 2.362 6.620 2.595 1.00 69.25 101 GLN A CA 1
ATOM 824 C C . GLN A 1 101 ? 1.663 5.267 2.387 1.00 69.25 101 GLN A C 1
ATOM 826 O O . GLN A 1 101 ? 1.094 4.998 1.334 1.00 69.25 101 GLN A O 1
ATOM 831 N N . VAL A 1 102 ? 1.698 4.418 3.414 1.00 73.38 102 VAL A N 1
ATOM 832 C CA . VAL A 1 102 ? 1.011 3.128 3.485 1.00 73.38 102 VAL A CA 1
ATOM 833 C C . VAL A 1 102 ? -0.502 3.287 3.303 1.00 73.38 102 VAL A C 1
ATOM 835 O O . VAL A 1 102 ? -1.075 2.601 2.458 1.00 73.38 102 VAL A O 1
ATOM 838 N N . TRP A 1 103 ? -1.152 4.187 4.048 1.00 78.94 103 TRP A N 1
ATOM 839 C CA . TRP A 1 103 ? -2.597 4.394 3.959 1.00 78.94 103 TRP A CA 1
ATOM 840 C C . TRP A 1 103 ? -3.031 4.831 2.572 1.00 78.94 103 TRP A C 1
ATOM 842 O O . TRP A 1 103 ? -3.936 4.226 2.012 1.00 78.94 103 TRP A O 1
ATOM 852 N N . SER A 1 104 ? -2.366 5.826 1.988 1.00 80.12 104 SER A N 1
ATOM 853 C CA . SER A 1 104 ? -2.770 6.354 0.683 1.00 80.12 104 SER A CA 1
ATOM 854 C C . SER A 1 104 ? -2.649 5.324 -0.434 1.00 80.12 104 SER A C 1
ATOM 856 O O . SER A 1 104 ? -3.519 5.240 -1.303 1.00 80.12 104 SER A O 1
ATOM 858 N N . GLN A 1 105 ? -1.611 4.489 -0.381 1.00 81.81 105 GLN A N 1
ATOM 859 C CA . GLN A 1 105 ? -1.421 3.390 -1.322 1.00 81.81 105 GLN A CA 1
ATOM 860 C C . GLN A 1 105 ? -2.499 2.307 -1.156 1.00 81.81 105 GLN A C 1
ATOM 862 O O . GLN A 1 105 ? -3.115 1.911 -2.148 1.00 81.81 105 GLN A O 1
ATOM 867 N N . VAL A 1 106 ? -2.774 1.865 0.080 1.00 82.31 106 VAL A N 1
ATOM 868 C CA . VAL A 1 106 ? -3.832 0.876 0.368 1.00 82.31 106 VAL A CA 1
ATOM 869 C C . VAL A 1 106 ? -5.208 1.422 -0.008 1.00 82.31 106 VAL A C 1
ATOM 871 O O . VAL A 1 106 ? -5.983 0.743 -0.677 1.00 82.31 106 VAL A O 1
ATOM 874 N N . GLU A 1 107 ? -5.512 2.659 0.379 1.00 86.62 107 GLU A N 1
ATOM 875 C CA . GLU A 1 107 ? -6.783 3.315 0.096 1.00 86.62 107 GLU A CA 1
ATOM 876 C C . GLU A 1 107 ? -7.013 3.443 -1.405 1.00 86.62 107 GLU A C 1
ATOM 878 O O . GLU A 1 107 ? -8.098 3.118 -1.877 1.00 86.62 107 GLU A O 1
ATOM 883 N N . SER A 1 108 ? -5.999 3.862 -2.165 1.00 85.19 108 SER A N 1
ATOM 884 C CA . SER A 1 108 ? -6.088 3.966 -3.621 1.00 85.19 108 SER A CA 1
ATOM 885 C C . SER A 1 108 ? -6.435 2.620 -4.266 1.00 85.19 108 SER A C 1
ATOM 887 O O . SER A 1 108 ? -7.353 2.546 -5.091 1.00 85.19 108 SER A O 1
ATOM 889 N N . GLN A 1 109 ? -5.771 1.534 -3.846 1.00 84.12 109 GLN A N 1
ATOM 890 C CA . GLN A 1 109 ? -6.041 0.204 -4.392 1.00 84.12 109 GLN A CA 1
ATOM 891 C C . GLN A 1 109 ? -7.437 -0.301 -4.005 1.00 84.12 109 GLN A C 1
ATOM 893 O O . GLN A 1 109 ? -8.202 -0.702 -4.883 1.00 84.12 109 GLN A O 1
ATOM 898 N N . VAL A 1 110 ? -7.809 -0.220 -2.724 1.00 85.00 110 VAL A N 1
ATOM 899 C CA . VAL A 1 110 ? -9.131 -0.671 -2.256 1.00 85.00 110 VAL A CA 1
ATOM 900 C C . VAL A 1 110 ? -10.247 0.172 -2.873 1.00 85.00 110 VAL A C 1
ATOM 902 O O . VAL A 1 110 ? -11.266 -0.366 -3.292 1.00 85.00 110 VAL A O 1
ATOM 905 N N . ARG A 1 111 ? -10.055 1.485 -3.021 1.00 86.75 111 ARG A N 1
ATOM 906 C CA . ARG A 1 111 ? -10.998 2.379 -3.709 1.00 86.75 111 ARG A CA 1
ATOM 907 C C . ARG A 1 111 ? -11.220 1.965 -5.157 1.00 86.75 111 ARG A C 1
ATOM 909 O O . ARG A 1 111 ? -12.365 1.961 -5.607 1.00 86.75 111 ARG A O 1
ATOM 916 N N . SER A 1 112 ? -10.153 1.615 -5.875 1.00 84.75 112 SER A N 1
ATOM 917 C CA . SER A 1 112 ? -10.253 1.090 -7.239 1.00 84.75 112 SER A CA 1
ATOM 918 C C . SER A 1 112 ? -11.059 -0.213 -7.273 1.00 84.75 112 SER A C 1
ATOM 920 O O . SER A 1 112 ? -12.009 -0.331 -8.046 1.00 84.75 112 SER A O 1
ATOM 922 N N . GLN A 1 113 ? -10.757 -1.151 -6.368 1.00 84.38 113 GLN A N 1
ATOM 923 C CA . GLN A 1 113 ? -11.444 -2.443 -6.268 1.00 84.38 113 GLN A CA 1
ATOM 924 C C . GLN A 1 113 ? -12.935 -2.290 -5.930 1.00 84.38 113 GLN A C 1
ATOM 926 O O . GLN A 1 113 ? -13.774 -2.908 -6.582 1.00 84.38 113 GLN A O 1
ATOM 931 N N . VAL A 1 114 ? -13.288 -1.422 -4.979 1.00 80.12 114 VAL A N 1
ATOM 932 C CA . VAL A 1 114 ? -14.684 -1.119 -4.615 1.00 80.12 114 VAL A CA 1
ATOM 933 C C . VAL A 1 114 ? -15.436 -0.519 -5.806 1.00 80.12 114 VAL A C 1
ATOM 935 O O . VAL A 1 114 ? -16.498 -1.012 -6.181 1.00 80.12 114 VAL A O 1
ATOM 938 N N . ARG A 1 115 ? -14.861 0.491 -6.471 1.00 82.25 115 ARG A N 1
ATOM 939 C CA . ARG A 1 115 ? -15.494 1.132 -7.638 1.00 82.25 115 ARG A CA 1
ATOM 940 C C . ARG A 1 115 ? -15.653 0.181 -8.822 1.00 82.25 115 ARG A C 1
ATOM 942 O O . ARG A 1 115 ? -16.644 0.280 -9.537 1.00 82.25 115 ARG A O 1
ATOM 949 N N . SER A 1 116 ? -14.720 -0.754 -9.013 1.00 84.31 116 SER A N 1
ATOM 950 C CA . SER A 1 116 ? -14.815 -1.772 -10.071 1.00 84.31 116 SER A CA 1
ATOM 951 C C . SER A 1 116 ? -16.012 -2.715 -9.897 1.00 84.31 116 SER A C 1
ATOM 953 O O . SER A 1 116 ? -16.510 -3.255 -10.878 1.00 84.31 116 SER A O 1
ATOM 955 N N . GLN A 1 117 ? -16.518 -2.853 -8.666 1.00 81.56 117 GLN A N 1
ATOM 956 C CA . GLN A 1 117 ? -17.724 -3.618 -8.339 1.00 81.56 117 GLN A CA 1
ATOM 957 C C . GLN A 1 117 ? -19.010 -2.772 -8.424 1.00 81.56 117 GLN A C 1
ATOM 959 O O . GLN A 1 117 ? -20.077 -3.237 -8.035 1.00 81.56 117 GLN A O 1
ATOM 964 N N . GLY A 1 118 ? -18.929 -1.525 -8.906 1.00 80.00 118 GLY A N 1
ATOM 965 C CA . GLY A 1 118 ? -20.071 -0.606 -8.982 1.00 80.00 118 GLY A CA 1
ATOM 966 C C . GLY A 1 118 ? -20.491 -0.010 -7.634 1.00 80.00 118 GLY A C 1
ATOM 967 O O . GLY A 1 118 ? -21.606 0.488 -7.512 1.00 80.00 118 GLY A O 1
ATOM 968 N N . LEU A 1 119 ? -19.616 -0.068 -6.626 1.00 81.44 119 LEU A N 1
ATOM 969 C CA . LEU A 1 119 ? -19.883 0.387 -5.261 1.00 81.44 119 LEU A CA 1
ATOM 970 C C . LEU A 1 119 ? -19.271 1.771 -4.984 1.00 81.44 119 LEU A C 1
ATOM 972 O O . LEU A 1 119 ? -18.284 2.178 -5.607 1.00 81.44 119 LEU A O 1
ATOM 976 N N . GLU A 1 120 ? -19.826 2.494 -4.009 1.00 81.19 120 GLU A N 1
ATOM 977 C CA . GLU A 1 120 ? -19.313 3.794 -3.574 1.00 81.19 120 GLU A CA 1
ATOM 978 C C . GLU A 1 120 ? -18.204 3.629 -2.528 1.00 81.19 120 GLU A C 1
ATOM 980 O O . GLU A 1 120 ? -18.320 2.886 -1.553 1.00 81.19 120 GLU A O 1
ATOM 985 N N . PHE A 1 121 ? -17.100 4.357 -2.696 1.00 78.00 121 PHE A N 1
ATOM 986 C CA . PHE A 1 121 ? -16.036 4.363 -1.699 1.00 78.00 121 PHE A CA 1
ATOM 987 C C . PHE A 1 121 ? -16.242 5.494 -0.691 1.00 78.00 121 PHE A C 1
ATOM 989 O O . PHE A 1 121 ? -16.060 6.665 -1.024 1.00 78.00 121 PHE A O 1
ATOM 996 N N . ILE A 1 122 ? -16.555 5.139 0.554 1.00 76.38 122 ILE A N 1
ATOM 997 C CA . ILE A 1 122 ? -16.704 6.108 1.644 1.00 76.38 122 ILE A CA 1
ATOM 998 C C . ILE A 1 122 ? -15.322 6.537 2.142 1.00 76.38 122 ILE A C 1
ATOM 1000 O O . ILE A 1 122 ? -14.608 5.748 2.773 1.00 76.38 122 ILE A O 1
ATOM 1004 N N . GLU A 1 123 ? -14.980 7.801 1.873 1.00 71.12 123 GLU A N 1
ATOM 1005 C CA . GLU A 1 123 ? -13.729 8.435 2.319 1.00 71.12 123 GLU A CA 1
ATOM 1006 C C . GLU A 1 123 ? -13.695 8.680 3.834 1.00 71.12 123 GLU A C 1
ATOM 1008 O O . GLU A 1 123 ? -12.618 8.739 4.418 1.00 71.12 123 GLU A O 1
ATOM 1013 N N . GLN A 1 124 ? -14.856 8.824 4.481 1.00 70.06 124 GLN A N 1
ATOM 1014 C CA . GLN A 1 124 ? -14.928 9.062 5.922 1.00 70.06 124 GLN A CA 1
ATOM 1015 C C . GLN A 1 124 ? -14.505 7.803 6.684 1.00 70.06 124 GLN A C 1
ATOM 1017 O O . GLN A 1 124 ? -15.203 6.788 6.693 1.00 70.06 124 GLN A O 1
ATOM 1022 N N . SER A 1 125 ? -13.334 7.869 7.303 1.00 72.88 125 SER A N 1
ATOM 1023 C CA . SER A 1 125 ? -12.768 6.812 8.127 1.00 72.88 125 SER A CA 1
ATOM 1024 C C . SER A 1 125 ? -11.877 7.438 9.183 1.00 72.88 125 SER A C 1
ATOM 1026 O O . SER A 1 125 ? -11.065 8.296 8.865 1.00 72.88 125 SER A O 1
ATOM 1028 N N . PHE A 1 126 ? -11.970 6.942 10.408 1.00 77.44 126 PHE A N 1
ATOM 1029 C CA . PHE A 1 126 ? -10.978 7.182 11.453 1.00 77.44 126 PHE A CA 1
ATOM 1030 C C . PHE A 1 126 ? -10.154 5.910 11.659 1.00 77.44 126 PHE A C 1
ATOM 1032 O O . PHE A 1 126 ? -10.324 4.936 10.923 1.00 77.44 126 PHE A O 1
ATOM 1039 N N . GLY A 1 127 ? -9.297 5.886 12.674 1.00 78.19 127 GLY A N 1
ATOM 1040 C CA . GLY A 1 127 ? -8.473 4.727 13.008 1.00 78.19 127 GLY A CA 1
ATOM 1041 C C . GLY A 1 127 ? -7.048 4.869 12.501 1.00 78.19 127 GLY A C 1
ATOM 1042 O O . GLY A 1 127 ? -6.676 5.877 11.901 1.00 78.19 127 GLY A O 1
ATOM 1043 N N . TYR A 1 128 ? -6.231 3.858 12.776 1.00 77.00 128 TYR A N 1
ATOM 1044 C CA . TYR A 1 128 ? -4.789 3.997 12.695 1.00 77.00 128 TYR A CA 1
ATOM 1045 C C . TYR A 1 128 ? -4.274 4.312 11.294 1.00 77.00 128 TYR A C 1
ATOM 1047 O O . TYR A 1 128 ? -3.386 5.142 11.150 1.00 77.00 128 TYR A O 1
ATOM 1055 N N . GLY A 1 129 ? -4.844 3.694 10.260 1.00 73.38 129 GLY A N 1
ATOM 1056 C CA . GLY A 1 129 ? -4.434 3.959 8.886 1.00 73.38 129 GLY A CA 1
ATOM 1057 C C . GLY A 1 129 ? -4.565 5.444 8.521 1.00 73.38 129 GLY A C 1
ATOM 1058 O O . GLY A 1 129 ? -3.649 6.016 7.938 1.00 73.38 129 GLY A O 1
ATOM 1059 N N . TYR A 1 130 ? -5.657 6.084 8.943 1.00 68.81 130 TYR A N 1
ATOM 1060 C CA . TYR A 1 130 ? -5.948 7.483 8.631 1.00 68.81 130 TYR A CA 1
ATOM 1061 C C . TYR A 1 130 ? -5.293 8.475 9.613 1.00 68.81 130 TYR A C 1
ATOM 1063 O O . TYR A 1 130 ? -4.714 9.476 9.201 1.00 68.81 130 TYR A O 1
ATOM 1071 N N . GLU A 1 131 ? -5.345 8.188 10.915 1.00 69.50 131 GLU A N 1
ATOM 1072 C CA . GLU A 1 131 ? -4.976 9.122 11.988 1.00 69.50 131 GLU A CA 1
ATOM 1073 C C . GLU A 1 131 ? -3.565 8.893 12.556 1.00 69.50 131 GLU A C 1
ATOM 1075 O O . GLU A 1 131 ? -3.189 9.566 13.516 1.00 69.50 131 GLU A O 1
ATOM 1080 N N . SER A 1 132 ? -2.772 7.946 12.026 1.00 70.44 132 SER A N 1
ATOM 1081 C CA . SER A 1 132 ? -1.548 7.466 12.696 1.00 70.44 132 SER A CA 1
ATOM 1082 C C . SER A 1 132 ? -0.637 8.586 13.184 1.00 70.44 132 SER A C 1
ATOM 1084 O O . SER A 1 132 ? -0.162 8.525 14.312 1.00 70.44 132 SER A O 1
ATOM 1086 N N . TRP A 1 133 ? -0.420 9.621 12.368 1.00 68.50 133 TRP A N 1
ATOM 1087 C CA . TRP A 1 133 ? 0.452 10.731 12.742 1.00 68.50 133 TRP A CA 1
ATOM 1088 C C . TRP A 1 133 ? -0.189 11.684 13.753 1.00 68.50 133 TRP A C 1
ATOM 1090 O O . TRP A 1 133 ? 0.465 12.088 14.711 1.00 68.50 133 TRP A O 1
ATOM 1100 N N . TRP A 1 134 ? -1.467 12.032 13.581 1.00 70.62 134 TRP A N 1
ATOM 1101 C CA . TRP A 1 134 ? -2.182 12.901 14.520 1.00 70.62 134 TRP A CA 1
ATOM 1102 C C . TRP A 1 134 ? -2.331 12.257 15.896 1.00 70.62 134 TRP A C 1
ATOM 1104 O O . TRP A 1 134 ? -2.185 12.936 16.914 1.00 70.62 134 TRP A O 1
ATOM 1114 N N . LEU A 1 135 ? -2.540 10.941 15.940 1.00 74.81 135 LEU A N 1
ATOM 1115 C CA . LEU A 1 135 ? -2.572 10.164 17.176 1.00 74.81 135 LEU A CA 1
ATOM 1116 C C . LEU A 1 135 ? -1.227 10.209 17.889 1.00 74.81 135 LEU A C 1
ATOM 1118 O O . LEU A 1 135 ? -1.173 10.583 19.059 1.00 74.81 135 LEU A O 1
ATOM 1122 N N . THR A 1 136 ? -0.140 9.876 17.187 1.00 77.81 136 THR A N 1
ATOM 1123 C CA . THR A 1 136 ? 1.194 9.838 17.795 1.00 77.81 136 THR A CA 1
ATOM 1124 C C . THR A 1 136 ? 1.666 11.233 18.208 1.00 77.81 136 THR A C 1
ATOM 1126 O O . THR A 1 136 ? 2.303 11.399 19.246 1.00 77.81 136 THR A O 1
ATOM 1129 N N . PHE A 1 137 ? 1.300 12.254 17.431 1.00 80.00 137 PHE A N 1
ATOM 1130 C CA . PHE A 1 137 ? 1.554 13.656 17.742 1.00 80.00 137 PHE A CA 1
ATOM 1131 C C . PHE A 1 137 ? 0.813 14.101 19.005 1.00 80.00 137 PHE A C 1
ATOM 1133 O O . PHE A 1 137 ? 1.409 14.684 19.907 1.00 80.00 137 PHE A O 1
ATOM 1140 N N . THR A 1 138 ? -0.485 13.816 19.101 1.00 78.75 138 THR A N 1
ATOM 1141 C CA . THR A 1 138 ? -1.292 14.243 20.254 1.00 78.75 138 THR A CA 1
ATOM 1142 C C . THR A 1 138 ? -0.904 13.471 21.516 1.00 78.75 138 THR A C 1
ATOM 1144 O O . THR A 1 138 ? -0.877 14.039 22.608 1.00 78.75 138 THR A O 1
ATOM 1147 N N . GLU A 1 139 ? -0.516 12.200 21.378 1.00 83.25 139 GLU A N 1
ATOM 1148 C CA . GLU A 1 139 ? 0.039 11.417 22.480 1.00 83.25 139 GLU A CA 1
ATOM 1149 C C . GLU A 1 139 ? 1.357 11.999 23.010 1.00 83.25 139 GLU A C 1
ATOM 1151 O O . GLU A 1 139 ? 1.527 12.079 24.227 1.00 83.25 139 GLU A O 1
ATOM 1156 N N . TYR A 1 140 ? 2.254 12.474 22.137 1.00 84.88 140 TYR A N 1
ATOM 1157 C CA . TYR A 1 140 ? 3.471 13.165 22.570 1.00 84.88 140 TYR A CA 1
ATOM 1158 C C . TYR A 1 140 ? 3.143 14.349 23.491 1.00 84.88 140 TYR A C 1
ATOM 1160 O O . TYR A 1 140 ? 3.653 14.430 24.607 1.00 84.88 140 TYR A O 1
ATOM 1168 N N . TRP A 1 141 ? 2.214 15.220 23.086 1.00 83.62 141 TRP A N 1
ATOM 1169 C CA . TRP A 1 141 ? 1.813 16.375 23.898 1.00 83.62 141 TRP A CA 1
ATOM 1170 C C . TRP A 1 141 ? 1.123 16.004 25.204 1.00 83.62 141 TRP A C 1
ATOM 1172 O O . TRP A 1 141 ? 1.239 16.726 26.196 1.00 83.62 141 TRP A O 1
ATOM 1182 N N . LYS A 1 142 ? 0.411 14.879 25.225 1.00 85.50 142 LYS A N 1
ATOM 1183 C CA . LYS A 1 142 ? -0.125 14.317 26.462 1.00 85.50 142 LYS A CA 1
ATOM 1184 C C . LYS A 1 142 ? 1.006 13.874 27.399 1.00 85.50 142 LYS A C 1
ATOM 1186 O O . LYS A 1 142 ? 0.960 14.196 28.582 1.00 85.50 142 LYS A O 1
ATOM 1191 N N . ASN A 1 143 ? 2.027 13.191 26.881 1.00 86.25 143 ASN A N 1
ATOM 1192 C CA . ASN A 1 143 ? 3.179 12.734 27.668 1.00 86.25 143 ASN A CA 1
ATOM 1193 C C . ASN A 1 143 ? 4.017 13.901 28.216 1.00 86.25 143 ASN A C 1
ATOM 1195 O O . ASN A 1 143 ? 4.532 13.813 29.325 1.00 86.25 143 ASN A O 1
ATOM 1199 N N . GLU A 1 144 ? 4.080 15.018 27.489 1.00 86.12 144 GLU A N 1
ATOM 1200 C CA . GLU A 1 144 ? 4.681 16.278 27.956 1.00 86.12 144 GLU A CA 1
ATOM 1201 C C . GLU A 1 144 ? 3.769 17.058 28.935 1.00 86.12 144 GLU A C 1
ATOM 1203 O O . GLU A 1 144 ? 4.096 18.162 29.366 1.00 86.12 144 GLU A O 1
ATOM 1208 N N . GLY A 1 145 ? 2.598 16.516 29.288 1.00 86.31 145 GLY A N 1
ATOM 1209 C CA . GLY A 1 145 ? 1.667 17.116 30.247 1.00 86.31 145 GLY A CA 1
ATOM 1210 C C . GLY A 1 145 ? 0.887 18.324 29.718 1.00 86.31 145 GLY A C 1
ATOM 1211 O O . GLY A 1 145 ? 0.271 19.042 30.512 1.00 86.31 145 GLY A O 1
ATOM 1212 N N . ILE A 1 146 ? 0.895 18.560 28.402 1.00 85.00 146 ILE A N 1
ATOM 1213 C CA . ILE A 1 146 ? 0.174 19.666 27.754 1.00 85.00 146 ILE A CA 1
ATOM 1214 C C . ILE A 1 146 ? -1.296 19.299 27.540 1.00 85.00 146 ILE A C 1
ATOM 1216 O O . ILE A 1 146 ? -2.186 20.083 27.871 1.00 85.00 146 ILE A O 1
ATOM 1220 N N . VAL A 1 147 ? -1.568 18.098 27.022 1.00 83.19 147 VAL A N 1
ATOM 1221 C CA . VAL A 1 147 ? -2.941 17.599 26.853 1.00 83.19 147 VAL A CA 1
ATOM 1222 C C . VAL A 1 147 ? -3.407 16.954 28.158 1.00 83.19 147 VAL A C 1
ATOM 1224 O O . VAL A 1 147 ? -2.901 15.909 28.557 1.00 83.19 147 VAL A O 1
ATOM 1227 N N . LYS A 1 148 ? -4.393 17.576 28.817 1.00 82.50 148 LYS A N 1
ATOM 1228 C CA . LYS A 1 148 ? -4.981 17.123 30.090 1.00 82.50 148 LYS A CA 1
ATOM 1229 C C . LYS A 1 148 ? -6.470 16.833 29.911 1.00 82.50 148 LYS A C 1
ATOM 1231 O O . LYS A 1 148 ? -7.314 17.650 30.263 1.00 82.50 148 LYS A O 1
ATOM 1236 N N . SER A 1 149 ? -6.786 15.701 29.289 1.00 83.75 149 SER A N 1
ATOM 1237 C CA . SER A 1 149 ? -8.166 15.275 29.052 1.00 83.75 149 SER A CA 1
ATOM 1238 C C . SER A 1 149 ? -8.299 13.769 29.247 1.00 83.75 149 SER A C 1
ATOM 1240 O O . SER A 1 149 ? -7.624 12.992 28.571 1.00 83.75 149 SER A O 1
ATOM 1242 N N . ASP A 1 150 ? -9.196 13.363 30.144 1.00 82.94 150 ASP A N 1
ATOM 1243 C CA . ASP A 1 150 ? -9.527 11.949 30.346 1.00 82.94 150 ASP A CA 1
ATOM 1244 C C . ASP A 1 150 ? -10.307 11.372 29.160 1.00 82.94 150 ASP A C 1
ATOM 1246 O O . ASP A 1 150 ? -10.137 10.207 28.801 1.00 82.94 150 ASP A O 1
ATOM 1250 N N . ASP A 1 151 ? -11.087 12.207 28.471 1.00 86.75 151 ASP A N 1
ATOM 1251 C CA . ASP A 1 151 ? -11.763 11.823 27.232 1.00 86.75 151 ASP A CA 1
ATOM 1252 C C . ASP A 1 151 ? -10.740 11.465 26.140 1.00 86.75 151 ASP A C 1
ATOM 1254 O O . ASP A 1 151 ? -10.911 10.487 25.408 1.00 86.75 151 ASP A O 1
ATOM 1258 N N . PHE A 1 152 ? -9.612 12.183 26.089 1.00 83.56 152 PHE A N 1
ATOM 1259 C CA . PHE A 1 152 ? -8.517 11.833 25.188 1.00 83.56 152 PHE A CA 1
ATOM 1260 C C . PHE A 1 152 ? -7.879 10.478 25.538 1.00 83.56 152 PHE A C 1
ATOM 1262 O O . PHE A 1 152 ? -7.443 9.770 24.633 1.00 83.56 152 PHE A O 1
ATOM 1269 N N . ASN A 1 153 ? -7.876 10.054 26.810 1.00 84.81 153 ASN A N 1
ATOM 1270 C CA . ASN A 1 153 ? -7.396 8.716 27.185 1.00 84.81 153 ASN A CA 1
ATOM 1271 C C . ASN A 1 153 ? -8.271 7.612 26.593 1.00 84.81 153 ASN A C 1
ATOM 1273 O O . ASN A 1 153 ? -7.741 6.618 26.102 1.00 84.81 153 ASN A O 1
ATOM 1277 N N . SER A 1 154 ? -9.591 7.800 26.606 1.00 86.69 154 SER A N 1
ATOM 1278 C CA . SER A 1 154 ? -10.533 6.841 26.022 1.00 86.69 154 SER A CA 1
ATOM 1279 C C . SER A 1 154 ? -10.389 6.781 24.500 1.00 86.69 154 SER A C 1
ATOM 1281 O O . SER A 1 154 ? -10.292 5.698 23.925 1.00 86.69 154 SER A O 1
ATOM 1283 N N . TYR A 1 155 ? -10.264 7.941 23.848 1.00 83.25 155 TYR A N 1
ATOM 1284 C CA . TYR A 1 155 ? -10.007 8.015 22.408 1.00 83.25 155 TYR A CA 1
ATOM 1285 C C . TYR A 1 155 ? -8.669 7.367 22.013 1.00 83.25 155 TYR A C 1
ATOM 1287 O O . TYR A 1 155 ? -8.590 6.620 21.034 1.00 83.25 155 TYR A O 1
ATOM 1295 N N . LEU A 1 156 ? -7.610 7.609 22.791 1.00 82.56 156 LEU A N 1
ATOM 1296 C CA . LEU A 1 156 ? -6.304 6.989 22.578 1.00 82.56 156 LEU A CA 1
ATOM 1297 C C . LEU A 1 156 ? -6.354 5.472 22.815 1.00 82.56 156 LEU A C 1
ATOM 1299 O O . LEU A 1 156 ? -5.765 4.714 22.045 1.00 82.56 156 LEU A O 1
ATOM 1303 N N . GLY A 1 157 ? -7.082 5.031 23.845 1.00 85.31 157 GLY A N 1
ATOM 1304 C CA . GLY A 1 157 ? -7.323 3.621 24.154 1.00 85.31 157 GLY A CA 1
ATOM 1305 C C . GLY A 1 157 ? -7.968 2.881 22.985 1.00 85.31 157 GLY A C 1
ATOM 1306 O O . GLY A 1 157 ? -7.421 1.877 22.528 1.00 85.31 157 GLY A O 1
ATOM 1307 N N . LEU A 1 158 ? -9.040 3.439 22.413 1.00 87.12 158 LEU A N 1
ATOM 1308 C CA . LEU A 1 158 ? -9.703 2.882 21.230 1.00 87.12 158 LEU A CA 1
ATOM 1309 C C . LEU A 1 158 ? -8.731 2.692 20.058 1.00 87.12 158 LEU A C 1
ATOM 1311 O O . LEU A 1 158 ? -8.667 1.622 19.455 1.00 87.12 158 LEU A O 1
ATOM 1315 N N . ASN A 1 159 ? -7.928 3.709 19.748 1.00 79.31 159 ASN A N 1
ATOM 1316 C CA . ASN A 1 159 ? -6.984 3.637 18.631 1.00 79.31 159 ASN A CA 1
ATOM 1317 C C . ASN A 1 159 ? -5.844 2.628 18.874 1.00 79.31 159 ASN A C 1
ATOM 1319 O O . ASN A 1 159 ? -5.296 2.069 17.924 1.00 79.31 159 ASN A O 1
ATOM 1323 N N . ARG A 1 160 ? -5.529 2.323 20.140 1.00 82.12 160 ARG A N 1
ATOM 1324 C CA . ARG A 1 160 ? -4.568 1.281 20.547 1.00 82.12 160 ARG A CA 1
ATOM 1325 C C . ARG A 1 160 ? -5.153 -0.133 20.563 1.00 82.12 160 ARG A C 1
ATOM 1327 O O . ARG A 1 160 ? -4.433 -1.093 20.850 1.00 82.12 160 ARG A O 1
ATOM 1334 N N . CYS A 1 161 ? -6.429 -0.297 20.227 1.00 87.31 161 CYS A N 1
ATOM 1335 C CA . CYS A 1 161 ? -7.049 -1.617 20.133 1.00 87.31 161 CYS A CA 1
ATOM 1336 C C . CYS A 1 161 ? -6.592 -2.394 18.881 1.00 87.31 161 CYS A C 1
ATOM 1338 O O . CYS A 1 161 ? -6.750 -3.602 18.824 1.00 87.31 161 CYS A O 1
ATOM 1340 N N . GLY A 1 162 ? -5.938 -1.744 17.912 1.00 88.00 162 GLY A N 1
ATOM 1341 C CA . GLY A 1 162 ? -5.511 -2.397 16.670 1.00 88.00 162 GLY A CA 1
ATOM 1342 C C . GLY A 1 162 ? -6.529 -2.219 15.547 1.00 88.00 162 GLY A C 1
ATOM 1343 O O . GLY A 1 162 ? -6.853 -3.155 14.818 1.00 88.00 162 GLY A O 1
ATOM 1344 N N . ILE A 1 163 ? -7.037 -0.994 15.409 1.00 89.44 163 ILE A N 1
ATOM 1345 C CA . ILE A 1 163 ? -8.021 -0.606 14.398 1.00 89.44 163 ILE A CA 1
ATOM 1346 C C . ILE A 1 163 ? -7.292 0.023 13.213 1.00 89.44 163 ILE A C 1
ATOM 1348 O O . ILE A 1 163 ? -6.689 1.083 13.357 1.00 89.44 163 ILE A O 1
ATOM 1352 N N . TRP A 1 164 ? -7.386 -0.582 12.029 1.00 90.19 164 TRP A N 1
ATOM 1353 C CA . TRP A 1 164 ? -6.922 0.042 10.787 1.00 90.19 164 TRP A CA 1
ATOM 1354 C C . TRP A 1 164 ? -7.840 1.183 10.358 1.00 90.19 164 TRP A C 1
ATOM 1356 O O . TRP A 1 164 ? -7.375 2.285 10.076 1.00 90.19 164 TRP A O 1
ATOM 1366 N N . SER A 1 165 ? -9.144 0.912 10.326 1.00 91.38 165 SER A N 1
ATOM 1367 C CA . SER A 1 165 ? -10.177 1.855 9.909 1.00 91.38 165 SER A CA 1
ATOM 1368 C C . SER A 1 165 ? -11.427 1.666 10.756 1.00 91.38 165 SER A C 1
ATOM 1370 O O . SER A 1 165 ? -11.808 0.539 11.054 1.00 91.38 165 SER A O 1
ATOM 1372 N N . ILE A 1 166 ? -12.104 2.751 11.107 1.00 91.62 166 ILE A N 1
ATOM 1373 C CA . ILE A 1 166 ? -13.413 2.726 11.756 1.00 91.62 166 ILE A CA 1
ATOM 1374 C C . ILE A 1 166 ? -14.341 3.753 11.112 1.00 91.62 166 ILE A C 1
ATOM 1376 O O . ILE A 1 166 ? -13.949 4.894 10.865 1.00 91.62 166 ILE A O 1
ATOM 1380 N N . VAL A 1 167 ? -15.573 3.335 10.827 1.00 91.38 167 VAL A N 1
ATOM 1381 C CA . VAL A 1 167 ? -16.621 4.167 10.226 1.00 91.38 167 VAL A CA 1
ATOM 1382 C C . VAL A 1 167 ? -17.852 4.134 11.123 1.00 91.38 167 VAL A C 1
ATOM 1384 O O . VAL A 1 167 ? -18.356 3.058 11.457 1.00 91.38 167 VAL A O 1
ATOM 1387 N N . TYR A 1 168 ? -18.322 5.317 11.510 1.00 89.62 168 TYR A N 1
ATOM 1388 C CA . TYR A 1 168 ? -19.443 5.503 12.426 1.00 89.62 168 TYR A CA 1
ATOM 1389 C C . TYR A 1 168 ? -20.735 5.806 11.664 1.00 89.62 168 TYR A C 1
ATOM 1391 O O . TYR A 1 168 ? -20.749 6.640 10.763 1.00 89.62 168 TYR A O 1
ATOM 1399 N N . PHE A 1 169 ? -21.828 5.167 12.072 1.00 88.00 169 PHE A N 1
ATOM 1400 C CA . PHE A 1 169 ? -23.196 5.462 11.644 1.00 88.00 169 PHE A CA 1
ATOM 1401 C C . PHE A 1 169 ? -24.096 5.632 12.859 1.00 88.00 169 PHE A C 1
ATOM 1403 O O . PHE A 1 169 ? -23.764 5.194 13.953 1.00 88.00 169 PHE A O 1
ATOM 1410 N N . GLU A 1 170 ? -25.290 6.190 12.682 1.00 86.44 170 GLU A N 1
ATOM 1411 C CA . GLU A 1 170 ? -26.193 6.443 13.809 1.00 86.44 170 GLU A CA 1
ATOM 1412 C C . GLU A 1 170 ? -26.509 5.193 14.655 1.00 86.44 170 GLU A C 1
ATOM 1414 O O . GLU A 1 170 ? -26.633 5.297 15.872 1.00 86.44 170 GLU A O 1
ATOM 1419 N N . LYS A 1 171 ? -26.619 4.014 14.027 1.00 86.12 171 LYS A N 1
ATOM 1420 C CA . LYS A 1 171 ? -27.012 2.755 14.692 1.00 86.12 171 LYS A CA 1
ATOM 1421 C C . LYS A 1 171 ? -25.978 1.636 14.578 1.00 86.12 171 LYS A C 1
ATOM 1423 O O . LYS A 1 171 ? -26.213 0.536 15.073 1.00 86.12 171 LYS A O 1
ATOM 1428 N N . SER A 1 172 ? -24.851 1.881 13.918 1.00 89.31 172 SER A N 1
ATOM 1429 C CA . SER A 1 172 ? -23.850 0.847 13.652 1.00 89.31 172 SER A CA 1
ATOM 1430 C C . SER A 1 172 ? -22.447 1.420 13.520 1.00 89.31 172 SER A C 1
ATOM 1432 O O . SER A 1 172 ? -22.274 2.561 13.105 1.00 89.31 172 SER A O 1
ATOM 1434 N N . VAL A 1 173 ? -21.443 0.601 13.802 1.00 92.31 173 VAL A N 1
ATOM 1435 C CA . VAL A 1 173 ? -20.027 0.921 13.620 1.00 92.31 173 VAL A CA 1
ATOM 1436 C C . VAL A 1 173 ? -19.368 -0.201 12.842 1.00 92.31 173 VAL A C 1
ATOM 1438 O O . VAL A 1 173 ? -19.549 -1.373 13.165 1.00 92.31 173 VAL A O 1
ATOM 1441 N N . PHE A 1 174 ? -18.581 0.167 11.837 1.00 93.25 174 PHE A N 1
ATOM 1442 C CA . PHE A 1 174 ? -17.828 -0.765 11.009 1.00 93.25 174 PHE A CA 1
ATOM 1443 C C . PHE A 1 174 ? -16.347 -0.595 11.310 1.00 93.25 174 PHE A C 1
ATOM 1445 O O . PHE A 1 174 ? -15.782 0.464 11.042 1.00 93.25 174 PHE A O 1
ATOM 1452 N N . ILE A 1 175 ? -15.707 -1.635 11.827 1.00 93.31 175 ILE A N 1
ATOM 1453 C CA . ILE A 1 175 ? -14.309 -1.627 12.254 1.00 93.31 175 ILE A CA 1
ATOM 1454 C C . ILE A 1 175 ? -13.517 -2.586 11.369 1.00 93.31 175 ILE A C 1
ATOM 1456 O O . ILE A 1 175 ? -13.867 -3.750 11.248 1.00 93.31 175 ILE A O 1
ATOM 1460 N N . CYS A 1 176 ? -12.435 -2.114 10.770 1.00 93.25 176 CYS A N 1
ATOM 1461 C CA . CYS A 1 176 ? -11.410 -2.931 10.138 1.00 93.25 176 CYS A CA 1
ATOM 1462 C C . CYS A 1 176 ? -10.256 -3.106 11.121 1.00 93.25 176 CYS A C 1
ATOM 1464 O O . CYS A 1 176 ? -9.700 -2.118 11.614 1.00 93.25 176 CYS A O 1
ATOM 1466 N N . LYS A 1 177 ? -9.867 -4.352 11.374 1.00 93.00 177 LYS A N 1
ATOM 1467 C CA . LYS A 1 177 ? -8.676 -4.678 12.165 1.00 93.00 177 LYS A CA 1
ATOM 1468 C C . LYS A 1 177 ? -7.397 -4.245 11.450 1.00 93.00 177 LYS A C 1
ATOM 1470 O O . LYS A 1 177 ? -7.410 -4.041 10.240 1.00 93.00 177 LYS A O 1
ATOM 1475 N N . LEU A 1 178 ? -6.288 -4.126 12.180 1.00 90.56 178 LEU A N 1
ATOM 1476 C CA . LEU A 1 178 ? -4.965 -3.975 11.571 1.00 90.56 178 LEU A CA 1
ATOM 1477 C C . LEU A 1 178 ? -4.618 -5.178 10.676 1.00 90.56 178 LEU A C 1
ATOM 1479 O O . LEU A 1 178 ? -4.961 -6.317 11.026 1.00 90.56 178 LEU A O 1
ATOM 1483 N N . PRO A 1 179 ? -3.895 -4.941 9.564 1.00 91.06 179 PRO A N 1
ATOM 1484 C CA . PRO A 1 179 ? -3.290 -6.023 8.803 1.00 91.06 179 PRO A CA 1
ATOM 1485 C C . PRO A 1 179 ? -2.289 -6.791 9.677 1.00 91.06 179 PRO A C 1
ATOM 1487 O O . PRO A 1 179 ? -1.699 -6.244 10.609 1.00 91.06 179 PRO A O 1
ATOM 1490 N N . ILE A 1 180 ? -2.075 -8.065 9.352 1.00 91.44 180 ILE A N 1
ATOM 1491 C CA . ILE A 1 180 ? -1.099 -8.935 10.025 1.00 91.44 180 ILE A CA 1
ATOM 1492 C C . ILE A 1 180 ? 0.316 -8.407 9.799 1.00 91.44 180 ILE A C 1
ATOM 1494 O O . ILE A 1 180 ? 1.166 -8.465 10.688 1.00 91.44 180 ILE A O 1
ATOM 1498 N N . LYS A 1 181 ? 0.583 -7.925 8.583 1.00 90.38 181 LYS A N 1
ATOM 1499 C CA . LYS A 1 181 ? 1.925 -7.545 8.160 1.00 90.38 181 LYS A CA 1
ATOM 1500 C C . LYS A 1 181 ? 1.887 -6.444 7.117 1.00 90.38 181 LYS A C 1
ATOM 1502 O O . LYS A 1 181 ? 1.074 -6.487 6.196 1.00 90.38 181 LYS A O 1
ATOM 1507 N N . ILE A 1 182 ? 2.826 -5.511 7.234 1.00 90.75 182 ILE A N 1
ATOM 1508 C CA . ILE A 1 182 ? 3.097 -4.473 6.242 1.00 90.75 182 ILE A CA 1
ATOM 1509 C C . ILE A 1 182 ? 4.587 -4.514 5.901 1.00 90.75 182 ILE A C 1
ATOM 1511 O O . ILE A 1 182 ? 5.432 -4.524 6.792 1.00 90.75 182 ILE A O 1
ATOM 1515 N N . LEU A 1 183 ? 4.916 -4.551 4.611 1.00 91.81 183 LEU A N 1
ATOM 1516 C CA . LEU A 1 183 ? 6.285 -4.551 4.102 1.00 91.81 183 LEU A CA 1
ATOM 1517 C C . LEU A 1 183 ? 6.552 -3.297 3.275 1.00 91.81 183 LEU A C 1
ATOM 1519 O O . LEU A 1 183 ? 5.758 -2.917 2.409 1.00 91.81 183 LEU A O 1
ATOM 1523 N N . LYS A 1 184 ? 7.697 -2.674 3.555 1.00 90.31 184 LYS A N 1
ATOM 1524 C CA . LYS A 1 184 ? 8.141 -1.418 2.953 1.00 90.31 184 LYS A CA 1
ATOM 1525 C C . LYS A 1 184 ? 9.539 -1.577 2.353 1.00 90.31 184 LYS A C 1
ATOM 1527 O O . LYS A 1 184 ? 10.312 -2.416 2.811 1.00 90.31 184 LYS A O 1
ATOM 1532 N N . ASP A 1 185 ? 9.865 -0.763 1.354 1.00 90.44 185 ASP A N 1
ATOM 1533 C CA . ASP A 1 185 ? 11.251 -0.570 0.919 1.00 90.44 185 ASP A CA 1
ATOM 1534 C C . ASP A 1 185 ? 11.973 0.485 1.775 1.00 90.44 185 ASP A C 1
ATOM 1536 O O . ASP A 1 185 ? 11.380 1.116 2.650 1.00 90.44 185 ASP A O 1
ATOM 1540 N N . GLU A 1 186 ? 13.264 0.693 1.511 1.00 86.62 186 GLU A N 1
ATOM 1541 C CA . GLU A 1 186 ? 14.120 1.660 2.221 1.00 86.62 186 GLU A CA 1
ATOM 1542 C C . GLU A 1 186 ? 13.607 3.108 2.147 1.00 86.62 186 GLU A C 1
ATOM 1544 O O . GLU A 1 186 ? 14.002 3.951 2.947 1.00 86.62 186 GLU A O 1
ATOM 1549 N N . ARG A 1 187 ? 12.709 3.406 1.200 1.00 82.44 187 ARG A N 1
ATOM 1550 C CA . ARG A 1 187 ? 12.079 4.722 1.034 1.00 82.44 187 ARG A CA 1
ATOM 1551 C C . ARG A 1 187 ? 10.700 4.802 1.693 1.00 82.44 187 ARG A C 1
ATOM 1553 O O . ARG A 1 187 ? 9.994 5.781 1.480 1.00 82.44 187 ARG A O 1
ATOM 1560 N N . GLY A 1 188 ? 10.295 3.780 2.450 1.00 81.06 188 GLY A N 1
ATOM 1561 C CA . GLY A 1 188 ? 9.005 3.721 3.141 1.00 81.06 188 GLY A CA 1
ATOM 1562 C C . GLY A 1 188 ? 7.814 3.343 2.253 1.00 81.06 188 GLY A C 1
ATOM 1563 O O . GLY A 1 188 ? 6.686 3.296 2.747 1.00 81.06 188 GLY A O 1
ATOM 1564 N N . ARG A 1 189 ? 8.037 3.024 0.971 1.00 87.25 189 ARG A N 1
ATOM 1565 C CA . ARG A 1 189 ? 6.967 2.666 0.023 1.00 87.25 189 ARG A CA 1
ATOM 1566 C C . ARG A 1 189 ? 6.541 1.226 0.230 1.00 87.25 189 ARG A C 1
ATOM 1568 O O . ARG A 1 189 ? 7.400 0.394 0.509 1.00 87.25 189 ARG A O 1
ATOM 1575 N N . LEU A 1 190 ? 5.265 0.895 0.007 1.00 92.56 190 LEU A N 1
ATOM 1576 C CA . LEU A 1 190 ? 4.825 -0.499 0.084 1.00 92.56 190 LEU A CA 1
ATOM 1577 C C . LEU A 1 190 ? 5.573 -1.332 -0.956 1.00 92.56 190 LEU A C 1
ATOM 1579 O O . LEU A 1 190 ? 5.604 -1.000 -2.141 1.00 92.56 190 LEU A O 1
ATOM 1583 N N . HIS A 1 191 ? 6.226 -2.398 -0.516 1.00 94.94 191 HIS A N 1
ATOM 1584 C CA . HIS A 1 191 ? 7.054 -3.199 -1.404 1.00 94.94 191 HIS A CA 1
ATOM 1585 C C . HIS A 1 191 ? 7.256 -4.598 -0.842 1.00 94.94 191 HIS A C 1
ATOM 1587 O O . HIS A 1 191 ? 7.673 -4.769 0.301 1.00 94.94 191 HIS A O 1
ATOM 1593 N N . SER A 1 192 ? 7.028 -5.606 -1.680 1.00 96.25 192 SER A N 1
ATOM 1594 C CA . SER A 1 192 ? 7.557 -6.949 -1.478 1.00 96.25 192 SER A CA 1
ATOM 1595 C C . SER A 1 192 ? 7.546 -7.729 -2.789 1.00 96.25 192 SER A C 1
ATOM 1597 O O . SER A 1 192 ? 6.630 -7.599 -3.599 1.00 96.25 192 SER A O 1
ATOM 1599 N N . VAL A 1 193 ? 8.563 -8.570 -2.972 1.00 96.62 193 VAL A N 1
ATOM 1600 C CA . VAL A 1 193 ? 8.673 -9.528 -4.087 1.00 96.62 193 VAL A CA 1
ATOM 1601 C C . VAL A 1 193 ? 8.675 -10.983 -3.605 1.00 96.62 193 VAL A C 1
ATOM 1603 O O . VAL A 1 193 ? 8.949 -11.893 -4.375 1.00 96.62 193 VAL A O 1
ATOM 1606 N N . LYS A 1 194 ? 8.418 -11.208 -2.309 1.00 96.12 194 LYS A N 1
ATOM 1607 C CA . LYS A 1 194 ? 8.447 -12.541 -1.673 1.00 96.12 194 LYS A CA 1
ATOM 1608 C C . LYS A 1 194 ? 7.096 -12.964 -1.101 1.00 96.12 194 LYS A C 1
ATOM 1610 O O . LYS A 1 194 ? 6.832 -14.145 -0.934 1.00 96.12 194 LYS A O 1
ATOM 1615 N N . SER A 1 195 ? 6.273 -11.991 -0.740 1.00 96.00 195 SER A N 1
ATOM 1616 C CA . SER A 1 195 ? 4.977 -12.160 -0.081 1.00 96.00 195 SER A CA 1
ATOM 1617 C C . SER A 1 195 ? 4.121 -10.921 -0.360 1.00 96.00 195 SER A C 1
ATOM 1619 O O . SER A 1 195 ? 4.665 -9.937 -0.867 1.00 96.00 195 SER A O 1
ATOM 1621 N N . PRO A 1 196 ? 2.837 -10.889 0.027 1.00 96.75 196 PRO A N 1
ATOM 1622 C CA . PRO A 1 196 ? 2.065 -9.655 -0.042 1.00 96.75 196 PRO A CA 1
ATOM 1623 C C . PRO A 1 196 ? 2.723 -8.513 0.741 1.00 96.75 196 PRO A C 1
ATOM 1625 O O . PRO A 1 196 ? 3.421 -8.749 1.735 1.00 96.75 196 PRO A O 1
ATOM 1628 N N . SER A 1 197 ? 2.522 -7.278 0.274 1.00 95.56 197 SER A N 1
ATOM 1629 C CA . SER A 1 197 ? 3.056 -6.079 0.934 1.00 95.56 197 SER A CA 1
ATOM 1630 C C . SER A 1 197 ? 2.157 -5.606 2.064 1.00 95.56 197 SER A C 1
ATOM 1632 O O . SER A 1 197 ? 2.662 -5.037 3.023 1.00 95.56 197 SER A O 1
ATOM 1634 N N . VAL A 1 198 ? 0.850 -5.853 1.966 1.00 94.06 198 VAL A N 1
ATOM 1635 C CA . VAL A 1 198 ? -0.091 -5.732 3.082 1.00 94.06 198 VAL A CA 1
ATOM 1636 C C . VAL A 1 198 ? -0.854 -7.038 3.166 1.00 94.06 198 VAL A C 1
ATOM 1638 O O . VAL A 1 198 ? -1.550 -7.410 2.223 1.00 94.06 198 VAL A O 1
ATOM 1641 N N . GLN A 1 199 ? -0.666 -7.747 4.272 1.00 94.88 199 GLN A N 1
ATOM 1642 C CA . GLN A 1 199 ? -1.293 -9.036 4.517 1.00 94.88 199 GLN A CA 1
ATOM 1643 C C . GLN A 1 199 ? -2.468 -8.858 5.473 1.00 94.88 199 GLN A C 1
ATOM 1645 O O . GLN A 1 199 ? -2.276 -8.422 6.611 1.00 94.88 199 GLN A O 1
ATOM 1650 N N . TRP A 1 200 ? -3.668 -9.198 5.021 1.00 93.94 200 TRP A N 1
ATOM 1651 C CA . TRP A 1 200 ? -4.899 -9.128 5.802 1.00 93.94 200 TRP A CA 1
ATOM 1652 C C . TRP A 1 200 ? -5.234 -10.477 6.433 1.00 93.94 200 TRP A C 1
ATOM 1654 O O . TRP A 1 200 ? -4.649 -11.508 6.105 1.00 93.94 200 TRP A O 1
ATOM 1664 N N . ARG A 1 201 ? -6.171 -10.470 7.385 1.00 92.25 201 ARG A N 1
ATOM 1665 C CA . ARG A 1 201 ? -6.521 -11.669 8.164 1.00 92.25 201 ARG A CA 1
ATOM 1666 C C . ARG A 1 201 ? -7.406 -12.648 7.391 1.00 92.25 201 ARG A C 1
ATOM 1668 O O . ARG A 1 201 ? -7.404 -13.834 7.698 1.00 92.25 201 ARG A O 1
ATOM 1675 N N . ASP A 1 202 ? -8.097 -12.167 6.364 1.00 93.12 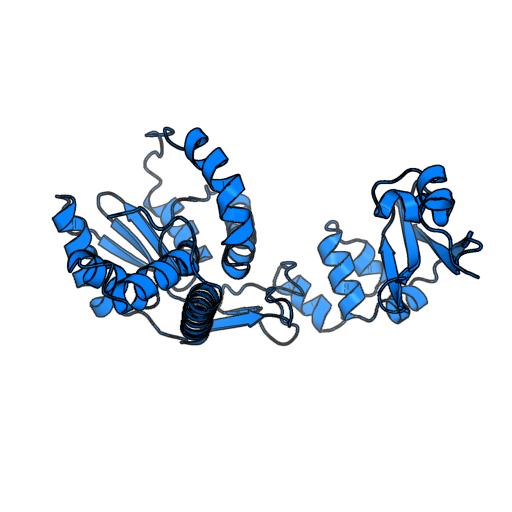202 ASP A N 1
ATOM 1676 C CA . ASP A 1 202 ? -8.975 -12.941 5.478 1.00 93.12 202 ASP A CA 1
ATOM 1677 C C . ASP A 1 202 ? -8.307 -13.346 4.147 1.00 93.12 202 ASP A C 1
ATOM 1679 O O . ASP A 1 202 ? -8.933 -13.993 3.309 1.00 93.12 202 ASP A O 1
ATOM 1683 N N . GLY A 1 203 ? -7.038 -12.975 3.938 1.00 93.12 203 GLY A N 1
ATOM 1684 C CA . GLY A 1 203 ? -6.291 -13.258 2.712 1.00 93.12 203 GLY A CA 1
ATOM 1685 C C . GLY A 1 203 ? -6.634 -12.362 1.517 1.00 93.12 203 GLY A C 1
ATOM 1686 O O . GLY A 1 203 ? -6.126 -12.613 0.419 1.00 93.12 203 GLY A O 1
ATOM 1687 N N . LEU A 1 204 ? -7.445 -11.307 1.695 1.00 91.75 204 LEU A N 1
ATOM 1688 C CA . LEU A 1 204 ? -7.693 -10.269 0.679 1.00 91.75 204 LEU A CA 1
ATOM 1689 C C . LEU A 1 204 ? -6.517 -9.284 0.584 1.00 91.75 204 LEU A C 1
ATOM 1691 O O . LEU A 1 204 ? -6.675 -8.070 0.690 1.00 91.75 204 LEU A O 1
ATOM 1695 N N . ASP A 1 205 ? -5.323 -9.842 0.412 1.00 96.12 205 ASP A N 1
ATOM 1696 C CA . ASP A 1 205 ? -4.035 -9.166 0.502 1.00 96.12 205 ASP A CA 1
ATOM 1697 C C . ASP A 1 205 ? -3.795 -8.133 -0.607 1.00 96.12 205 ASP A C 1
ATOM 1699 O O . ASP A 1 205 ? -4.303 -8.240 -1.726 1.00 96.12 205 ASP A O 1
ATOM 1703 N N . ASN A 1 206 ? -2.927 -7.161 -0.320 1.00 96.06 206 ASN A N 1
ATOM 1704 C CA . ASN A 1 206 ? -2.477 -6.180 -1.298 1.00 96.06 206 ASN A CA 1
ATOM 1705 C C . ASN A 1 206 ? -1.003 -6.381 -1.674 1.00 96.06 206 ASN A C 1
ATOM 1707 O O . ASN A 1 206 ? -0.123 -6.580 -0.826 1.00 96.06 206 ASN A O 1
ATOM 1711 N N . TYR A 1 207 ? -0.726 -6.265 -2.970 1.00 97.12 207 TYR A N 1
ATOM 1712 C CA . TYR A 1 207 ? 0.572 -6.560 -3.563 1.00 97.12 207 TYR A CA 1
ATOM 1713 C C . TYR A 1 207 ? 1.165 -5.305 -4.186 1.00 97.12 207 TYR A C 1
ATOM 1715 O O . TYR A 1 207 ? 0.605 -4.750 -5.130 1.00 97.12 207 TYR A O 1
ATOM 1723 N N . PHE A 1 208 ? 2.311 -4.869 -3.669 1.00 96.88 208 PHE A N 1
ATOM 1724 C CA . PHE A 1 208 ? 3.006 -3.685 -4.148 1.00 96.88 208 PHE A CA 1
ATOM 1725 C C . PHE A 1 208 ? 4.472 -3.984 -4.448 1.00 96.88 208 PHE A C 1
ATOM 1727 O O . PHE A 1 208 ? 5.148 -4.729 -3.737 1.00 96.88 208 PHE A O 1
ATOM 1734 N N . ILE A 1 209 ? 5.000 -3.336 -5.479 1.00 95.81 209 ILE A N 1
ATOM 1735 C CA . ILE A 1 209 ? 6.437 -3.288 -5.739 1.00 95.81 209 ILE A CA 1
ATOM 1736 C C . ILE A 1 209 ? 6.815 -1.808 -5.843 1.00 95.81 209 ILE A C 1
ATOM 1738 O O . ILE A 1 209 ? 6.342 -1.099 -6.724 1.00 95.81 209 ILE A O 1
ATOM 1742 N N . HIS A 1 210 ? 7.644 -1.320 -4.913 1.00 92.81 210 HIS A N 1
ATOM 1743 C CA . HIS A 1 210 ? 8.120 0.077 -4.881 1.00 92.81 210 HIS A CA 1
ATOM 1744 C C . HIS A 1 210 ? 6.989 1.120 -4.892 1.00 92.81 210 HIS A C 1
ATOM 1746 O O . HIS A 1 210 ? 7.121 2.206 -5.457 1.00 92.81 210 HIS A O 1
ATOM 1752 N N . GLY A 1 211 ? 5.882 0.764 -4.250 1.00 90.75 211 GLY A N 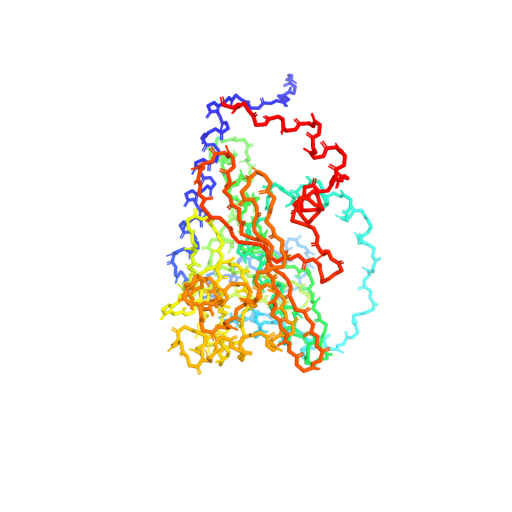1
ATOM 1753 C CA . GLY A 1 211 ? 4.666 1.541 -4.091 1.00 90.75 211 GLY A CA 1
ATOM 1754 C C . GLY A 1 211 ? 3.681 1.501 -5.252 1.00 90.75 211 GLY A C 1
ATOM 1755 O O . GLY A 1 211 ? 2.636 2.143 -5.194 1.00 90.75 211 GLY A O 1
ATOM 1756 N N . VAL A 1 212 ? 3.968 0.711 -6.287 1.00 93.50 212 VAL A N 1
ATOM 1757 C CA . VAL A 1 212 ? 3.028 0.452 -7.378 1.00 93.50 212 VAL A CA 1
ATOM 1758 C C . VAL A 1 212 ? 2.237 -0.811 -7.065 1.00 93.50 212 VAL A C 1
ATOM 1760 O O . VAL A 1 212 ? 2.832 -1.862 -6.827 1.00 93.50 212 VAL A O 1
ATOM 1763 N N . GLY A 1 213 ? 0.909 -0.692 -7.036 1.00 94.50 213 GLY A N 1
ATOM 1764 C CA . GLY A 1 213 ? -0.008 -1.789 -6.729 1.00 94.50 213 GLY A CA 1
ATOM 1765 C C . GLY A 1 213 ? -0.260 -2.702 -7.927 1.00 94.50 213 GLY A C 1
ATOM 1766 O O . GLY A 1 213 ? -0.326 -2.242 -9.069 1.00 94.50 213 GLY A O 1
ATOM 1767 N N . PHE A 1 214 ? -0.431 -3.992 -7.658 1.00 95.06 214 PHE A N 1
ATOM 1768 C CA . PHE A 1 214 ? -0.700 -5.040 -8.636 1.00 95.06 214 PHE A CA 1
ATOM 1769 C C . PHE A 1 214 ? -1.833 -5.946 -8.144 1.00 95.06 214 PHE A C 1
ATOM 1771 O O . PHE A 1 214 ? -1.998 -6.159 -6.942 1.00 95.06 214 PHE A O 1
ATOM 1778 N N . GLU A 1 215 ? -2.583 -6.513 -9.087 1.00 94.44 215 GLU A N 1
ATOM 1779 C CA . GLU A 1 215 ? -3.446 -7.661 -8.805 1.00 94.44 215 GLU A CA 1
ATOM 1780 C C . GLU A 1 215 ? -2.593 -8.907 -8.550 1.00 94.44 215 GLU A C 1
ATOM 1782 O O . GLU A 1 215 ? -1.518 -9.053 -9.139 1.00 94.44 215 GLU A O 1
ATOM 1787 N N . LYS A 1 216 ? -3.081 -9.813 -7.695 1.00 95.06 216 LYS A N 1
ATOM 1788 C CA . LYS A 1 216 ? -2.334 -10.986 -7.208 1.00 95.06 216 LYS A CA 1
ATOM 1789 C C . LYS A 1 216 ? -1.689 -11.799 -8.332 1.00 95.06 216 LYS A C 1
ATOM 1791 O O . LYS A 1 216 ? -0.490 -12.064 -8.290 1.00 95.06 216 LYS A O 1
ATOM 1796 N N . ASP A 1 217 ? -2.466 -12.152 -9.353 1.00 95.56 217 ASP A N 1
ATOM 1797 C CA . ASP A 1 217 ? -1.992 -12.999 -10.451 1.00 95.56 217 ASP A CA 1
ATOM 1798 C C . ASP A 1 217 ? -0.914 -12.310 -11.291 1.00 95.56 217 ASP A C 1
ATOM 1800 O O . ASP A 1 217 ? 0.064 -12.937 -11.704 1.00 95.56 217 ASP A O 1
ATOM 1804 N N . LEU A 1 218 ? -1.072 -11.007 -11.537 1.00 95.69 218 LEU A N 1
ATOM 1805 C CA . LEU A 1 218 ? -0.088 -10.219 -12.271 1.00 95.69 218 LEU A CA 1
ATOM 1806 C C . LEU A 1 218 ? 1.189 -10.042 -11.445 1.00 95.69 218 LEU A C 1
ATOM 1808 O O . LEU A 1 218 ? 2.281 -10.236 -11.973 1.00 95.69 218 LEU A O 1
ATOM 1812 N N . TRP A 1 219 ? 1.056 -9.732 -10.153 1.00 97.50 219 TRP A N 1
ATOM 1813 C CA . TRP A 1 219 ? 2.186 -9.650 -9.231 1.00 97.50 219 TRP A CA 1
ATOM 1814 C C . TRP A 1 219 ? 2.971 -10.962 -9.208 1.00 97.50 219 TRP A C 1
ATOM 1816 O O . TRP A 1 219 ? 4.182 -10.931 -9.406 1.00 97.50 219 TRP A O 1
ATOM 1826 N N . GLN A 1 220 ? 2.291 -12.108 -9.072 1.00 97.12 220 GLN A N 1
ATOM 1827 C CA . GLN A 1 220 ? 2.931 -13.425 -9.035 1.00 97.12 220 GLN A CA 1
ATOM 1828 C C . GLN A 1 220 ? 3.703 -13.714 -10.329 1.00 97.12 220 GLN A C 1
ATOM 1830 O O . GLN A 1 220 ? 4.855 -14.139 -10.291 1.00 97.12 220 GLN A O 1
ATOM 1835 N N . LYS A 1 221 ? 3.099 -13.432 -11.491 1.00 96.50 221 LYS A N 1
ATOM 1836 C CA . LYS A 1 221 ? 3.767 -13.583 -12.792 1.00 96.50 221 LYS A CA 1
ATOM 1837 C C . LYS A 1 221 ? 5.003 -12.686 -12.921 1.00 96.50 221 LYS A C 1
ATOM 1839 O O . LYS A 1 221 ? 6.002 -13.109 -13.499 1.00 96.50 221 LYS A O 1
ATOM 1844 N N . ILE A 1 222 ? 4.949 -11.467 -12.382 1.00 95.50 222 ILE A N 1
ATOM 1845 C CA . ILE A 1 222 ? 6.078 -10.531 -12.379 1.00 95.50 222 ILE A CA 1
ATOM 1846 C C . ILE A 1 222 ? 7.201 -11.049 -11.475 1.00 95.50 222 ILE A C 1
ATOM 1848 O O . ILE A 1 222 ? 8.324 -11.181 -11.952 1.00 95.50 222 ILE A O 1
ATOM 1852 N N . VAL A 1 223 ? 6.923 -11.378 -10.210 1.00 95.56 223 VAL A N 1
ATOM 1853 C CA . VAL A 1 223 ? 7.972 -11.792 -9.257 1.00 95.56 223 VAL A CA 1
ATOM 1854 C C . VAL A 1 223 ? 8.613 -13.133 -9.625 1.00 95.56 223 VAL A C 1
ATOM 1856 O O . VAL A 1 223 ? 9.819 -13.299 -9.459 1.00 95.56 223 VAL A O 1
ATOM 1859 N N . ASP A 1 224 ? 7.844 -14.053 -10.216 1.00 95.00 224 ASP A N 1
ATOM 1860 C CA . ASP A 1 224 ? 8.345 -15.347 -10.702 1.00 95.00 224 ASP A CA 1
ATOM 1861 C C . ASP A 1 224 ? 9.083 -15.249 -12.045 1.00 95.00 224 ASP A C 1
ATOM 1863 O O . ASP A 1 224 ? 9.564 -16.258 -12.557 1.00 95.00 224 ASP A O 1
ATOM 1867 N N . ARG A 1 225 ? 9.143 -14.058 -12.650 1.00 92.50 225 ARG A N 1
ATOM 1868 C CA . ARG A 1 225 ? 9.715 -13.836 -13.984 1.00 92.50 225 ARG A CA 1
ATOM 1869 C C . ARG A 1 225 ? 9.072 -14.682 -15.090 1.00 92.50 225 ARG A C 1
ATOM 1871 O O . ARG A 1 225 ? 9.756 -15.185 -15.974 1.00 92.50 225 ARG A O 1
ATOM 1878 N N . LYS A 1 226 ? 7.747 -14.843 -15.029 1.00 93.25 226 LYS A N 1
ATOM 1879 C CA . LYS A 1 226 ? 6.948 -15.648 -15.975 1.00 93.25 226 LYS A CA 1
ATOM 1880 C C . LYS A 1 226 ? 6.433 -14.866 -17.186 1.00 93.25 226 LYS A C 1
ATOM 1882 O O . LYS A 1 226 ? 5.739 -15.453 -18.008 1.00 93.25 226 LYS A O 1
ATOM 1887 N N . LEU A 1 227 ? 6.693 -13.562 -17.258 1.00 91.56 227 LEU A N 1
ATOM 1888 C CA . LEU A 1 227 ? 6.343 -12.727 -18.406 1.00 91.56 227 LEU A CA 1
ATOM 1889 C C . LEU A 1 227 ? 7.615 -12.332 -19.135 1.00 91.56 227 LEU A C 1
ATOM 1891 O O . LEU A 1 227 ? 8.535 -11.804 -18.521 1.00 91.56 227 LEU A O 1
ATOM 1895 N N . GLU A 1 228 ? 7.648 -12.513 -20.446 1.00 88.88 228 GLU A N 1
ATOM 1896 C CA . GLU A 1 228 ? 8.742 -11.997 -21.262 1.00 88.88 228 GLU A CA 1
ATOM 1897 C C . GLU A 1 228 ? 8.746 -10.457 -21.219 1.00 88.88 228 GLU A C 1
ATOM 1899 O O . GLU A 1 228 ? 7.673 -9.839 -21.151 1.00 88.88 228 GLU A O 1
ATOM 1904 N N . PRO A 1 229 ? 9.901 -9.771 -21.339 1.00 87.12 229 PRO A N 1
ATOM 1905 C CA . PRO A 1 229 ? 9.932 -8.309 -21.359 1.00 87.12 229 PRO A CA 1
ATOM 1906 C C . PRO A 1 229 ? 8.975 -7.698 -22.385 1.00 87.12 229 PRO A C 1
ATOM 1908 O O . PRO A 1 229 ? 8.325 -6.696 -22.100 1.00 87.12 229 PRO A O 1
ATOM 1911 N N . ARG A 1 230 ? 8.807 -8.332 -23.555 1.00 85.44 230 ARG A N 1
ATOM 1912 C CA . ARG A 1 230 ? 7.837 -7.904 -24.583 1.00 85.44 230 ARG A CA 1
ATOM 1913 C C . ARG A 1 230 ? 6.389 -7.948 -24.099 1.00 85.44 230 ARG A C 1
ATOM 1915 O O . ARG A 1 230 ? 5.591 -7.123 -24.538 1.00 85.44 230 ARG A O 1
ATOM 1922 N N . GLU A 1 231 ? 6.038 -8.886 -23.228 1.00 88.56 231 GLU A N 1
ATOM 1923 C CA . GLU A 1 231 ? 4.703 -8.983 -22.635 1.00 88.56 231 GLU A CA 1
ATOM 1924 C C . GLU A 1 231 ? 4.491 -7.908 -21.574 1.00 88.56 231 GLU A C 1
ATOM 1926 O O . GLU A 1 231 ? 3.440 -7.267 -21.575 1.00 88.56 231 GLU A O 1
ATOM 1931 N N . LEU A 1 232 ? 5.510 -7.625 -20.750 1.00 88.19 232 LEU A N 1
ATOM 1932 C CA . LEU A 1 232 ? 5.471 -6.496 -19.814 1.00 88.19 232 LEU A CA 1
ATOM 1933 C C . LEU A 1 232 ? 5.173 -5.192 -20.559 1.00 88.19 232 LEU A C 1
ATOM 1935 O O . LEU A 1 232 ? 4.340 -4.400 -20.128 1.00 88.19 232 LEU A O 1
ATOM 1939 N N . MET A 1 233 ? 5.770 -4.990 -21.737 1.00 82.69 233 MET A N 1
ATOM 1940 C CA . MET A 1 233 ? 5.550 -3.769 -22.515 1.00 82.69 233 MET A CA 1
ATOM 1941 C C . MET A 1 233 ? 4.097 -3.550 -22.941 1.00 82.69 233 MET A C 1
ATOM 1943 O O . MET A 1 233 ? 3.713 -2.389 -23.099 1.00 82.69 233 MET A O 1
ATOM 1947 N N . LYS A 1 234 ? 3.292 -4.613 -23.072 1.00 85.44 234 LYS A N 1
ATOM 1948 C CA . LYS A 1 234 ? 1.868 -4.541 -23.445 1.00 85.44 234 LYS A CA 1
ATOM 1949 C C . LYS A 1 234 ? 0.963 -4.091 -22.296 1.00 85.44 234 LYS A C 1
ATOM 1951 O O . LYS A 1 234 ? -0.206 -3.798 -22.532 1.00 85.44 234 LYS A O 1
ATOM 1956 N N . MET A 1 235 ? 1.470 -4.038 -21.063 1.00 87.56 235 MET A N 1
ATOM 1957 C CA . MET A 1 235 ? 0.673 -3.599 -19.919 1.00 87.56 235 MET A CA 1
ATOM 1958 C C . MET A 1 235 ? 0.247 -2.127 -20.097 1.00 87.56 235 MET A C 1
ATOM 1960 O O . MET A 1 235 ? 1.073 -1.285 -20.462 1.00 87.56 235 MET A O 1
ATOM 1964 N N . PRO A 1 236 ? -1.022 -1.784 -19.816 1.00 82.94 236 PRO A N 1
ATOM 1965 C CA . PRO A 1 236 ? -1.532 -0.432 -20.041 1.00 82.94 236 PRO A CA 1
ATOM 1966 C C . PRO A 1 236 ? -0.944 0.588 -19.055 1.00 82.94 236 PRO A C 1
ATOM 1968 O O . PRO A 1 236 ? -0.691 1.735 -19.419 1.00 82.94 236 PRO A O 1
ATOM 1971 N N . ASN A 1 237 ? -0.692 0.174 -17.811 1.00 84.06 237 ASN A N 1
ATOM 1972 C CA . ASN A 1 237 ? -0.174 1.049 -16.765 1.00 84.06 237 ASN A CA 1
ATOM 1973 C C . ASN A 1 237 ? 1.355 1.217 -16.896 1.00 84.06 237 ASN A C 1
ATOM 1975 O O . ASN A 1 237 ? 2.119 0.261 -16.756 1.00 84.06 237 ASN A O 1
ATOM 1979 N N . THR A 1 238 ? 1.807 2.446 -17.160 1.00 82.06 238 THR A N 1
ATOM 1980 C CA . THR A 1 238 ? 3.227 2.810 -17.323 1.00 82.06 238 THR A CA 1
ATOM 1981 C C . THR A 1 238 ? 4.072 2.543 -16.084 1.00 82.06 238 THR A C 1
ATOM 1983 O O . THR A 1 238 ? 5.200 2.073 -16.220 1.00 82.06 238 THR A O 1
ATOM 1986 N N . ASP A 1 239 ? 3.533 2.790 -14.894 1.00 84.38 239 ASP A N 1
ATOM 1987 C CA . ASP A 1 239 ? 4.272 2.650 -13.639 1.00 84.38 239 ASP A CA 1
ATOM 1988 C C . ASP A 1 239 ? 4.470 1.173 -13.302 1.00 84.38 239 ASP A C 1
ATOM 1990 O O . ASP A 1 239 ? 5.571 0.753 -12.943 1.00 84.38 239 ASP A O 1
ATOM 1994 N N . GLN A 1 240 ? 3.433 0.355 -13.520 1.00 92.12 240 GLN A N 1
ATOM 1995 C CA . GLN A 1 240 ? 3.528 -1.099 -13.383 1.00 92.12 240 GLN A CA 1
ATOM 1996 C C . GLN A 1 240 ? 4.565 -1.686 -14.348 1.00 92.12 240 GLN A C 1
ATOM 1998 O O . GLN A 1 240 ? 5.362 -2.529 -13.937 1.00 92.12 240 GLN A O 1
ATOM 2003 N N . ARG A 1 241 ? 4.611 -1.208 -15.603 1.00 89.00 241 ARG A N 1
ATOM 2004 C CA . ARG A 1 241 ? 5.651 -1.602 -16.573 1.00 89.00 241 ARG A CA 1
ATOM 2005 C C . ARG A 1 241 ? 7.044 -1.272 -16.078 1.00 89.00 241 ARG A C 1
ATOM 2007 O O . ARG A 1 241 ? 7.914 -2.137 -16.070 1.00 89.00 241 ARG A O 1
ATOM 2014 N N . PHE A 1 242 ? 7.254 -0.022 -15.676 1.00 85.38 242 PHE A N 1
ATOM 2015 C CA . PHE A 1 242 ? 8.558 0.454 -15.234 1.00 85.38 242 PHE A CA 1
ATOM 2016 C C . PHE A 1 242 ? 9.065 -0.348 -14.033 1.00 85.38 242 PHE A C 1
ATOM 2018 O O . PHE A 1 242 ? 10.201 -0.819 -14.031 1.00 85.38 242 PHE A O 1
ATOM 2025 N N . VAL A 1 243 ? 8.204 -0.557 -13.038 1.00 90.50 243 VAL A N 1
ATOM 2026 C CA . VAL A 1 243 ? 8.548 -1.316 -11.836 1.00 90.50 243 VAL A CA 1
ATOM 2027 C C . VAL A 1 243 ? 8.817 -2.790 -12.144 1.00 90.50 243 VAL A C 1
ATOM 2029 O O . VAL A 1 243 ? 9.785 -3.342 -11.619 1.00 90.50 243 VAL A O 1
ATOM 2032 N N . ALA A 1 244 ? 8.020 -3.418 -13.014 1.00 92.56 244 ALA A N 1
ATOM 2033 C CA . ALA A 1 244 ? 8.249 -4.797 -13.433 1.00 92.56 244 ALA A CA 1
ATOM 2034 C C . ALA A 1 244 ? 9.595 -4.951 -14.163 1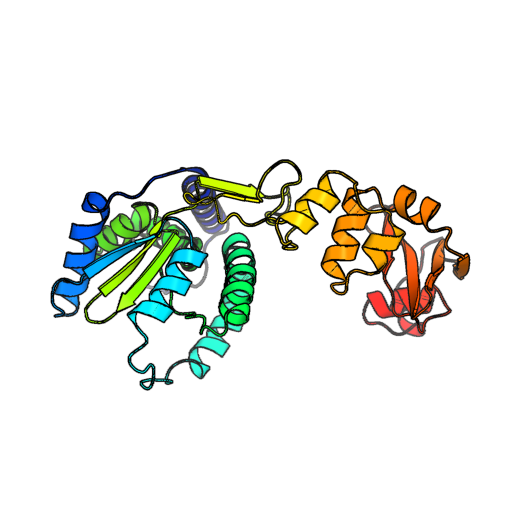.00 92.56 244 ALA A C 1
ATOM 2036 O O . ALA A 1 244 ? 10.396 -5.807 -13.798 1.00 92.56 244 ALA A O 1
ATOM 2037 N N . LEU A 1 245 ? 9.902 -4.075 -15.125 1.00 88.12 245 LEU A N 1
ATOM 2038 C CA . LEU A 1 245 ? 11.192 -4.081 -15.828 1.00 88.12 245 LEU A CA 1
ATOM 2039 C C . LEU A 1 245 ? 12.370 -3.857 -14.880 1.00 88.12 245 LEU A C 1
ATOM 2041 O O . LEU A 1 245 ? 13.393 -4.533 -14.986 1.00 88.12 245 LEU A O 1
ATOM 2045 N N . ASN A 1 246 ? 12.224 -2.933 -13.928 1.00 87.25 246 ASN A N 1
ATOM 2046 C CA . ASN A 1 246 ? 13.254 -2.684 -12.930 1.00 87.25 246 ASN A CA 1
ATOM 2047 C C . ASN A 1 246 ? 13.510 -3.929 -12.063 1.00 87.25 246 ASN A C 1
ATOM 2049 O O . ASN A 1 246 ? 14.662 -4.272 -11.812 1.00 87.25 246 ASN A O 1
ATOM 2053 N N . HIS A 1 247 ? 12.456 -4.659 -11.678 1.00 90.50 247 HIS A N 1
ATOM 2054 C CA . HIS A 1 247 ? 12.572 -5.924 -10.945 1.00 90.50 247 HIS A CA 1
ATOM 2055 C C . HIS A 1 247 ? 13.289 -7.036 -11.745 1.00 90.50 247 HIS A C 1
ATOM 2057 O O . HIS A 1 247 ? 14.021 -7.854 -11.177 1.00 90.50 247 HIS A O 1
ATOM 2063 N N . TYR A 1 248 ? 13.119 -7.064 -13.069 1.00 89.06 248 TYR A N 1
ATOM 2064 C CA . TYR A 1 248 ? 13.784 -8.032 -13.956 1.00 89.06 248 TYR A CA 1
ATOM 2065 C C . TYR A 1 248 ? 15.262 -7.685 -14.195 1.00 89.06 248 TYR A C 1
ATOM 2067 O O . TYR A 1 248 ? 16.048 -8.551 -14.583 1.00 89.06 248 TYR A O 1
ATOM 2075 N N . GLY A 1 249 ? 15.646 -6.439 -13.912 1.00 86.56 249 GLY A N 1
ATOM 2076 C CA . GLY A 1 249 ? 16.930 -5.859 -14.273 1.00 86.56 249 GLY A CA 1
ATOM 2077 C C . GLY A 1 249 ? 16.813 -5.162 -15.621 1.00 86.56 249 GLY A C 1
ATOM 2078 O O . GLY A 1 249 ? 16.802 -5.805 -16.670 1.00 86.56 249 GLY A O 1
ATOM 2079 N N . PHE A 1 250 ? 16.749 -3.832 -15.585 1.00 77.56 250 PHE A N 1
ATOM 2080 C CA . PHE A 1 250 ? 16.415 -3.008 -16.747 1.00 77.56 250 PHE A CA 1
ATOM 2081 C C . PHE A 1 250 ? 17.350 -3.255 -17.947 1.00 77.56 250 PHE A C 1
ATOM 2083 O O . PHE A 1 250 ? 16.882 -3.404 -19.069 1.00 77.56 250 PHE A O 1
ATOM 2090 N N . GLU A 1 251 ? 18.663 -3.382 -17.723 1.00 78.31 251 GLU A N 1
ATOM 2091 C CA . GLU A 1 251 ? 19.648 -3.671 -18.783 1.00 78.31 251 GLU A CA 1
ATOM 2092 C C . GLU A 1 251 ? 19.429 -5.041 -19.440 1.00 78.31 251 GLU A C 1
ATOM 2094 O O . GLU A 1 251 ? 19.495 -5.170 -20.665 1.00 78.31 251 GLU A O 1
ATOM 2099 N N . ARG A 1 252 ? 19.119 -6.066 -18.637 1.00 80.00 252 ARG A N 1
ATOM 2100 C CA . ARG A 1 252 ? 18.830 -7.409 -19.146 1.00 80.00 252 ARG A CA 1
ATOM 2101 C C . ARG A 1 252 ? 17.554 -7.392 -19.983 1.00 80.00 252 ARG A C 1
ATOM 2103 O O . ARG A 1 252 ? 17.571 -7.837 -21.126 1.00 80.00 252 ARG A O 1
ATOM 2110 N N . ALA A 1 253 ? 16.482 -6.819 -19.437 1.00 80.31 253 ALA A N 1
ATOM 2111 C CA . ALA A 1 253 ? 15.199 -6.728 -20.125 1.00 80.31 253 ALA A CA 1
ATOM 2112 C C . ALA A 1 253 ? 15.316 -5.944 -21.443 1.00 80.31 253 ALA A C 1
ATOM 2114 O O . ALA A 1 253 ? 14.756 -6.347 -22.459 1.00 80.31 253 ALA A O 1
ATOM 2115 N N . LEU A 1 254 ? 16.087 -4.853 -21.462 1.00 79.56 254 LEU A N 1
ATOM 2116 C CA . LEU A 1 254 ? 16.348 -4.101 -22.687 1.00 79.56 254 LEU A CA 1
ATOM 2117 C C . LEU A 1 254 ? 17.182 -4.886 -23.698 1.00 79.56 254 LEU A C 1
ATOM 2119 O O . LEU A 1 254 ? 16.896 -4.801 -24.885 1.00 79.56 254 LEU A O 1
ATOM 2123 N N . THR A 1 255 ? 18.172 -5.666 -23.263 1.00 79.56 255 THR A N 1
ATOM 2124 C CA . THR A 1 255 ? 18.950 -6.519 -24.176 1.00 79.56 255 THR A CA 1
ATOM 2125 C C . THR A 1 255 ? 18.033 -7.483 -24.934 1.00 79.56 255 THR A C 1
ATOM 2127 O O . THR A 1 255 ? 18.124 -7.593 -26.154 1.00 79.56 255 THR A O 1
ATOM 2130 N N . GLU A 1 256 ? 17.080 -8.100 -24.234 1.00 83.94 256 GLU A N 1
ATOM 2131 C CA . GLU A 1 256 ? 16.086 -9.013 -24.817 1.00 83.94 256 GLU A CA 1
ATOM 2132 C C . GLU A 1 256 ? 15.085 -8.289 -25.748 1.00 83.94 256 GLU A C 1
ATOM 2134 O O . GLU A 1 256 ? 14.590 -8.857 -26.725 1.00 83.94 256 GLU A O 1
ATOM 2139 N N . LEU A 1 257 ? 14.813 -7.002 -25.501 1.00 85.25 257 LEU A N 1
ATOM 2140 C CA . LEU A 1 257 ? 13.954 -6.174 -26.358 1.00 85.25 257 LEU A CA 1
ATOM 2141 C C . LEU A 1 257 ? 14.641 -5.701 -27.651 1.00 85.25 257 LEU A C 1
ATOM 2143 O O . LEU A 1 257 ? 13.936 -5.266 -28.565 1.00 85.25 257 LEU A O 1
ATOM 2147 N N . ALA A 1 258 ? 15.971 -5.813 -27.743 1.00 85.56 258 ALA A N 1
ATOM 2148 C CA . ALA A 1 258 ? 16.793 -5.393 -28.882 1.00 85.56 258 ALA A CA 1
ATOM 2149 C C . ALA A 1 258 ? 16.469 -3.962 -29.390 1.00 85.56 258 ALA A C 1
ATOM 2151 O O . ALA A 1 258 ? 16.064 -3.779 -30.542 1.00 85.56 258 ALA A O 1
ATOM 2152 N N . PRO A 1 259 ? 16.603 -2.929 -28.536 1.00 89.75 259 PRO A N 1
ATOM 2153 C CA . PRO A 1 259 ? 16.285 -1.550 -28.876 1.00 89.75 259 PRO A CA 1
ATOM 2154 C C . PRO A 1 259 ? 17.239 -0.982 -29.929 1.00 89.75 259 PRO A C 1
ATOM 2156 O O . PRO A 1 259 ? 18.444 -1.227 -29.909 1.00 89.75 259 PRO A O 1
ATOM 2159 N N . LYS A 1 260 ? 16.711 -0.123 -30.802 1.00 92.56 260 LYS A N 1
ATOM 2160 C CA . LYS A 1 260 ? 17.506 0.643 -31.763 1.00 92.56 260 LYS A CA 1
ATOM 2161 C C . LYS A 1 260 ? 17.978 1.944 -31.117 1.00 92.56 260 LYS A C 1
ATOM 2163 O O . LYS A 1 260 ? 17.144 2.738 -30.692 1.00 92.56 260 LYS A O 1
ATOM 2168 N N . LEU A 1 261 ? 19.287 2.192 -31.078 1.00 94.31 261 LEU A N 1
ATOM 2169 C CA . LEU A 1 261 ? 19.824 3.517 -30.747 1.00 94.31 261 LEU A CA 1
ATOM 2170 C C . LEU A 1 261 ? 19.415 4.500 -31.855 1.00 94.31 261 LEU A C 1
ATOM 2172 O O . LEU A 1 261 ? 19.676 4.233 -33.029 1.00 94.31 261 LEU A O 1
ATOM 2176 N N . ILE A 1 262 ? 18.742 5.593 -31.491 1.00 95.88 262 ILE A N 1
ATOM 2177 C CA . ILE A 1 262 ? 18.267 6.606 -32.446 1.00 95.88 262 ILE A CA 1
ATOM 2178 C C . ILE A 1 262 ? 19.039 7.919 -32.360 1.00 95.88 262 ILE A C 1
ATOM 2180 O O . ILE A 1 262 ? 19.201 8.561 -33.389 1.00 95.88 262 ILE A O 1
ATOM 2184 N N . ASP A 1 263 ? 19.561 8.274 -31.185 1.00 96.75 263 ASP A N 1
ATOM 2185 C CA . ASP A 1 263 ? 20.431 9.439 -31.022 1.00 96.75 263 ASP A CA 1
ATOM 2186 C C . ASP A 1 263 ? 21.399 9.258 -29.846 1.00 96.75 263 ASP A C 1
ATOM 2188 O O . ASP A 1 263 ? 21.105 8.551 -28.874 1.00 96.75 263 ASP A O 1
ATOM 2192 N N . GLN A 1 264 ? 22.560 9.902 -29.938 1.00 95.88 264 GLN A N 1
ATOM 2193 C CA . GLN A 1 264 ? 23.519 10.008 -28.849 1.00 95.88 264 GLN A CA 1
ATOM 2194 C C . GLN A 1 264 ? 24.063 11.434 -28.778 1.00 95.88 264 GLN A C 1
ATOM 2196 O O . GLN A 1 264 ? 24.774 11.887 -29.676 1.00 95.88 264 GLN A O 1
ATOM 2201 N N . SER A 1 265 ? 23.805 12.117 -27.665 1.00 92.44 265 SER A N 1
ATOM 2202 C CA . SER A 1 265 ? 24.282 13.481 -27.481 1.00 92.44 265 SER A CA 1
ATOM 2203 C C . SER A 1 265 ? 25.750 13.534 -27.058 1.00 92.44 265 SER A C 1
ATOM 2205 O O . SER A 1 265 ? 26.315 12.582 -26.507 1.00 92.44 265 SER A O 1
ATOM 2207 N N . LYS A 1 266 ? 26.372 14.704 -27.249 1.00 88.25 266 LYS A N 1
ATOM 2208 C CA . LYS A 1 266 ? 27.747 14.985 -26.794 1.00 88.25 266 LYS A CA 1
ATOM 2209 C C . LYS A 1 266 ? 27.917 14.853 -25.276 1.00 88.25 266 LYS A C 1
ATOM 2211 O O . LYS A 1 266 ? 29.033 14.670 -24.810 1.00 88.25 266 LYS A O 1
ATOM 2216 N N . ARG A 1 267 ? 26.821 14.932 -24.514 1.00 85.50 267 ARG A N 1
ATOM 2217 C CA . ARG A 1 267 ? 26.791 14.777 -23.050 1.00 85.50 267 ARG A CA 1
ATOM 2218 C C . ARG A 1 267 ? 26.729 13.312 -22.606 1.00 85.50 267 ARG A C 1
ATOM 2220 O O . ARG A 1 267 ? 26.692 13.046 -21.413 1.00 85.50 267 ARG A O 1
ATOM 2227 N N . GLY A 1 268 ? 26.690 12.367 -23.548 1.00 88.81 268 GLY A N 1
ATOM 2228 C CA . GLY A 1 268 ? 26.614 10.935 -23.261 1.00 88.81 268 GLY A CA 1
ATOM 2229 C C . GLY A 1 268 ? 25.191 10.396 -23.098 1.00 88.81 268 GLY A C 1
ATOM 2230 O O . GLY A 1 268 ? 25.031 9.199 -22.853 1.00 88.81 268 GLY A O 1
ATOM 2231 N N . ASN A 1 269 ? 24.161 11.231 -23.284 1.00 92.81 269 ASN A N 1
ATOM 2232 C CA . ASN A 1 269 ? 22.772 10.778 -23.310 1.00 92.81 269 ASN A CA 1
ATOM 2233 C C . ASN A 1 269 ? 22.551 9.899 -24.544 1.00 92.81 269 ASN A C 1
ATOM 2235 O O . ASN A 1 269 ? 22.923 10.287 -25.649 1.00 92.81 269 ASN A O 1
ATOM 2239 N N . LYS A 1 270 ? 21.935 8.729 -24.373 1.00 94.69 270 LYS A N 1
ATOM 2240 C CA . LYS A 1 270 ? 21.620 7.794 -25.459 1.00 94.69 270 LYS A CA 1
ATOM 2241 C C . LYS A 1 270 ? 20.123 7.557 -25.513 1.00 94.69 270 LYS A C 1
ATOM 2243 O O . LYS A 1 270 ? 19.545 7.045 -24.554 1.00 94.69 270 LYS A O 1
ATOM 2248 N N . LEU A 1 271 ? 19.504 7.916 -26.628 1.00 94.69 271 LEU A N 1
ATOM 2249 C CA . LEU A 1 271 ? 18.083 7.729 -26.863 1.00 94.69 271 LEU A CA 1
ATOM 2250 C C . LEU A 1 271 ? 17.862 6.470 -27.694 1.00 94.69 271 LEU A C 1
ATOM 2252 O O . LEU A 1 271 ? 18.450 6.294 -28.760 1.00 94.69 271 LEU A O 1
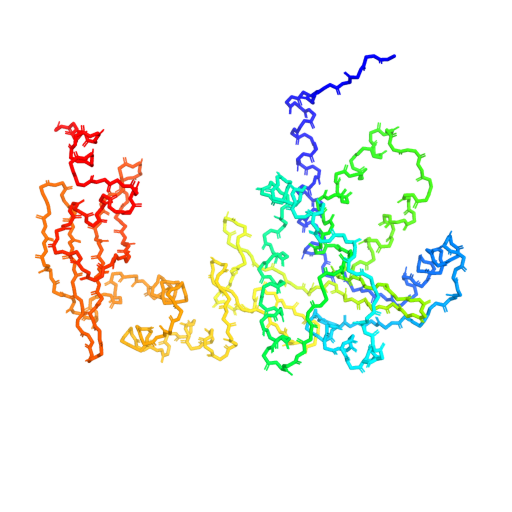ATOM 2256 N N . TYR A 1 272 ? 16.991 5.599 -27.207 1.00 93.00 272 TYR A N 1
ATOM 2257 C CA . TYR A 1 272 ? 16.671 4.327 -27.832 1.00 93.00 272 TYR A CA 1
ATOM 2258 C C . TYR A 1 272 ? 15.193 4.249 -28.191 1.00 93.00 272 TYR A C 1
ATOM 2260 O O . TYR A 1 272 ? 14.348 4.832 -27.514 1.00 93.00 272 TYR A O 1
ATOM 2268 N N . SER A 1 273 ? 14.889 3.474 -29.228 1.00 92.44 273 SER A N 1
ATOM 2269 C CA . SER A 1 273 ? 13.546 3.204 -29.728 1.00 92.44 273 SER A CA 1
ATOM 2270 C C . SER A 1 273 ? 13.284 1.704 -29.809 1.00 92.44 273 SER A C 1
ATOM 2272 O O . SER A 1 273 ? 14.118 0.937 -30.295 1.00 92.44 273 SER A O 1
ATOM 2274 N N . ILE A 1 274 ? 12.103 1.289 -29.361 1.00 88.75 274 ILE A N 1
ATOM 2275 C CA . ILE A 1 274 ? 11.577 -0.066 -29.523 1.00 88.75 274 ILE A CA 1
ATOM 2276 C C . ILE A 1 274 ? 10.241 0.044 -30.250 1.00 88.75 274 ILE A C 1
ATOM 2278 O O . ILE A 1 274 ? 9.320 0.720 -29.783 1.00 88.75 274 ILE A O 1
ATOM 2282 N N . LYS A 1 275 ? 10.136 -0.632 -31.395 1.00 86.94 275 LYS A N 1
ATOM 2283 C CA . LYS A 1 275 ? 8.910 -0.677 -32.191 1.00 86.94 275 LYS A CA 1
ATOM 2284 C C . LYS A 1 275 ? 8.061 -1.879 -31.777 1.00 86.94 275 LYS A C 1
ATOM 2286 O O . LYS A 1 275 ? 8.544 -3.011 -31.796 1.00 86.94 275 LYS A O 1
ATOM 2291 N N . PHE A 1 276 ? 6.805 -1.616 -31.433 1.00 82.00 276 PHE A N 1
ATOM 2292 C CA . PHE A 1 276 ? 5.743 -2.610 -31.282 1.00 82.00 276 PHE A CA 1
ATOM 2293 C C . PHE A 1 276 ? 4.734 -2.436 -32.421 1.00 82.00 276 PHE A C 1
ATOM 2295 O O . PHE A 1 276 ? 4.754 -1.421 -33.119 1.00 82.00 276 PHE A O 1
ATOM 2302 N N . ASP A 1 277 ? 3.841 -3.407 -32.600 1.00 78.50 277 ASP A N 1
ATOM 2303 C CA . ASP A 1 277 ? 2.887 -3.404 -33.718 1.00 78.50 277 ASP A CA 1
ATOM 2304 C C . ASP A 1 277 ? 1.983 -2.160 -33.722 1.00 78.50 277 ASP A C 1
ATOM 2306 O O . ASP A 1 277 ? 1.712 -1.593 -34.777 1.00 78.50 277 ASP A O 1
ATOM 2310 N N . ALA A 1 278 ? 1.559 -1.701 -32.539 1.00 80.44 278 ALA A N 1
ATOM 2311 C CA . ALA A 1 278 ? 0.609 -0.596 -32.389 1.00 80.44 278 ALA A CA 1
ATOM 2312 C C . ALA A 1 278 ? 1.242 0.747 -31.981 1.00 80.44 278 ALA A C 1
ATOM 2314 O O . ALA A 1 278 ? 0.586 1.782 -32.066 1.00 80.44 278 ALA A O 1
ATOM 2315 N N . TYR A 1 279 ? 2.485 0.758 -31.494 1.00 85.25 279 TYR A N 1
ATOM 2316 C CA . TYR A 1 279 ? 3.132 1.976 -31.000 1.00 85.25 279 TYR A CA 1
ATOM 2317 C C . TYR A 1 279 ? 4.655 1.837 -30.957 1.00 85.25 279 TYR A C 1
ATOM 2319 O O . TYR A 1 279 ? 5.214 0.742 -30.897 1.00 85.25 279 TYR A O 1
ATOM 2327 N N . THR A 1 280 ? 5.335 2.977 -30.923 1.00 87.38 280 THR A N 1
ATOM 2328 C CA . THR A 1 280 ? 6.773 3.058 -30.661 1.00 87.38 280 THR A CA 1
ATOM 2329 C C . THR A 1 280 ? 6.982 3.530 -29.235 1.00 87.38 280 THR A C 1
ATOM 2331 O O . THR A 1 280 ? 6.303 4.447 -28.779 1.00 87.38 280 THR A O 1
ATOM 2334 N N . MET A 1 281 ? 7.930 2.925 -28.530 1.00 86.62 281 MET A N 1
ATOM 2335 C CA . MET A 1 281 ? 8.367 3.408 -27.230 1.00 86.62 281 MET A CA 1
ATOM 2336 C C . MET A 1 281 ? 9.804 3.896 -27.303 1.00 86.62 281 MET A C 1
ATOM 2338 O O . MET A 1 281 ? 10.633 3.279 -27.970 1.00 86.62 281 MET A O 1
ATOM 2342 N N . LYS A 1 282 ? 10.097 4.979 -26.581 1.00 90.69 282 LYS A N 1
ATOM 2343 C CA . LYS A 1 282 ? 11.445 5.519 -26.463 1.00 90.69 282 LYS A CA 1
ATOM 2344 C C . LYS A 1 282 ? 11.878 5.612 -25.009 1.00 90.69 282 LYS A C 1
ATOM 2346 O O . LYS A 1 282 ? 11.068 5.860 -24.114 1.00 90.69 282 LYS A O 1
ATOM 2351 N N . PHE A 1 283 ? 13.165 5.399 -24.778 1.00 89.94 283 PHE A N 1
ATOM 2352 C CA . PHE A 1 283 ? 13.774 5.574 -23.467 1.00 89.94 283 PHE A CA 1
ATOM 2353 C C . PHE A 1 283 ? 15.166 6.180 -23.598 1.00 89.94 283 PHE A C 1
ATOM 2355 O O . PHE A 1 283 ? 15.891 5.940 -24.563 1.00 89.94 283 PHE A O 1
ATOM 2362 N N . LEU A 1 284 ? 15.524 6.966 -22.594 1.00 91.56 284 LEU A N 1
ATOM 2363 C CA . LEU A 1 284 ? 16.792 7.655 -22.482 1.00 91.56 284 LEU A CA 1
ATOM 2364 C C . LEU A 1 284 ? 17.669 6.925 -21.468 1.00 91.56 284 LEU A C 1
ATOM 2366 O O . LEU A 1 284 ? 17.233 6.702 -20.340 1.00 91.56 284 LEU A O 1
ATOM 2370 N N . LYS A 1 285 ? 18.898 6.586 -21.856 1.00 91.12 285 LYS A N 1
ATOM 2371 C CA . LYS A 1 285 ? 19.964 6.133 -20.959 1.00 91.12 285 LYS A CA 1
ATOM 2372 C C . LYS A 1 285 ? 20.942 7.283 -20.745 1.00 91.12 285 LYS A C 1
ATOM 2374 O O . LYS A 1 285 ? 21.417 7.865 -21.718 1.00 91.12 285 LYS A O 1
ATOM 2379 N N . TYR A 1 286 ? 21.220 7.616 -19.492 1.00 90.44 286 TYR A N 1
ATOM 2380 C CA . TYR A 1 286 ? 22.046 8.766 -19.129 1.00 90.44 286 TYR A CA 1
ATOM 2381 C C . TYR A 1 286 ? 22.751 8.543 -17.792 1.00 90.44 286 TYR A C 1
ATOM 2383 O O . TYR A 1 286 ? 22.304 7.733 -16.983 1.00 90.44 286 TYR A O 1
ATOM 2391 N N . THR A 1 287 ? 23.829 9.280 -17.549 1.00 88.25 287 THR A N 1
ATOM 2392 C CA . THR A 1 287 ? 24.504 9.310 -16.248 1.00 88.25 287 THR A CA 1
ATOM 2393 C C . THR A 1 287 ? 23.901 10.426 -15.405 1.00 88.25 287 THR A C 1
ATOM 2395 O O . THR A 1 287 ? 23.829 11.574 -15.844 1.00 88.25 287 THR A O 1
ATOM 2398 N N . ASP A 1 288 ? 23.423 10.097 -14.210 1.00 81.00 288 ASP A N 1
ATOM 2399 C CA . ASP A 1 288 ? 22.925 11.088 -13.264 1.00 81.00 288 ASP A CA 1
ATOM 2400 C C . ASP A 1 288 ? 24.090 11.952 -12.761 1.00 81.00 288 ASP A C 1
ATOM 2402 O O . ASP A 1 288 ? 25.096 11.445 -12.268 1.00 81.00 288 ASP A O 1
ATOM 2406 N N . THR A 1 289 ? 23.966 13.270 -12.902 1.00 78.06 289 THR A N 1
ATOM 2407 C CA . THR A 1 289 ? 25.038 14.216 -12.571 1.00 78.06 289 THR A CA 1
ATOM 2408 C C . THR A 1 289 ? 25.258 14.376 -11.069 1.00 78.06 289 THR A C 1
ATOM 2410 O O . THR A 1 289 ? 26.267 14.945 -10.672 1.00 78.06 289 THR A O 1
ATOM 2413 N N . VAL A 1 290 ? 24.323 13.918 -10.229 1.00 76.25 290 VAL A N 1
ATOM 2414 C CA . VAL A 1 290 ? 24.416 14.049 -8.769 1.00 76.25 290 VAL A CA 1
ATOM 2415 C C . VAL A 1 290 ? 25.221 12.906 -8.161 1.00 76.25 290 VAL A C 1
ATOM 2417 O O . VAL A 1 290 ? 26.034 13.136 -7.272 1.00 76.25 290 VAL A O 1
ATOM 2420 N N . ASN A 1 291 ? 24.987 11.674 -8.615 1.00 77.94 291 ASN A N 1
ATOM 2421 C CA . ASN A 1 291 ? 25.585 10.480 -8.013 1.00 77.94 291 ASN A CA 1
ATOM 2422 C C . ASN A 1 291 ? 26.378 9.602 -8.997 1.00 77.94 291 ASN A C 1
ATOM 2424 O O . ASN A 1 291 ? 26.909 8.574 -8.588 1.00 77.94 291 ASN A O 1
ATOM 2428 N N . GLY A 1 292 ? 26.475 9.987 -10.273 1.00 81.25 292 GLY A N 1
ATOM 2429 C CA . GLY A 1 292 ? 27.245 9.267 -11.292 1.00 81.25 292 GLY A CA 1
ATOM 2430 C C . GLY A 1 292 ? 26.617 7.947 -11.751 1.00 81.25 292 GLY A C 1
ATOM 2431 O O . GLY A 1 292 ? 27.243 7.198 -12.501 1.00 81.25 292 GLY A O 1
ATOM 2432 N N . GLU A 1 293 ? 25.395 7.628 -11.320 1.00 81.31 293 GLU A N 1
ATOM 2433 C CA . GLU A 1 293 ? 24.744 6.366 -11.665 1.00 81.31 293 GLU A CA 1
ATOM 2434 C C . GLU A 1 293 ? 24.174 6.391 -13.084 1.00 81.31 293 GLU A C 1
ATOM 2436 O O . GLU A 1 293 ? 23.535 7.356 -13.508 1.00 81.31 293 GLU A O 1
ATOM 2441 N N . ASN A 1 294 ? 24.318 5.279 -13.806 1.00 83.88 294 ASN A N 1
ATOM 2442 C CA . ASN A 1 294 ? 23.596 5.081 -15.057 1.00 83.88 294 ASN A CA 1
ATOM 2443 C C . ASN A 1 294 ? 22.106 4.880 -14.766 1.00 83.88 294 ASN A C 1
ATOM 2445 O O . ASN A 1 294 ? 21.715 3.958 -14.050 1.00 83.88 294 ASN A O 1
ATOM 2449 N N . ARG A 1 295 ? 21.271 5.729 -15.356 1.00 85.00 295 ARG A N 1
ATOM 2450 C CA . ARG A 1 295 ? 19.818 5.703 -15.227 1.00 85.00 295 ARG A CA 1
ATOM 2451 C C . ARG A 1 295 ? 19.150 5.531 -16.571 1.00 85.00 295 ARG A C 1
ATOM 2453 O O . ARG A 1 295 ? 19.694 5.877 -17.620 1.00 85.00 295 ARG A O 1
ATOM 2460 N N . ILE A 1 296 ? 17.936 4.999 -16.506 1.00 84.75 296 ILE A N 1
ATOM 2461 C CA . ILE A 1 296 ? 17.065 4.835 -17.658 1.00 84.75 296 ILE A CA 1
ATOM 2462 C C . ILE A 1 296 ? 15.717 5.475 -17.345 1.00 84.75 296 ILE A C 1
ATOM 2464 O O . ILE A 1 296 ? 15.197 5.361 -16.234 1.00 84.75 296 ILE A O 1
ATOM 2468 N N . SER A 1 297 ? 15.152 6.195 -18.307 1.00 84.75 297 SER A N 1
ATOM 2469 C CA . SER A 1 297 ? 13.833 6.815 -18.173 1.00 84.75 297 SER A CA 1
ATOM 2470 C C . SER A 1 297 ? 13.061 6.723 -19.476 1.00 84.75 297 SER A C 1
ATOM 2472 O O . SER A 1 297 ? 13.616 6.967 -20.545 1.00 84.75 297 SER A O 1
ATOM 2474 N N . PHE A 1 298 ? 11.773 6.396 -19.392 1.00 85.69 298 PHE A N 1
ATOM 2475 C CA . PHE A 1 298 ? 10.883 6.496 -20.544 1.00 85.69 298 PHE A CA 1
ATOM 2476 C C . PHE A 1 298 ? 10.657 7.959 -20.911 1.00 85.69 298 PHE A C 1
ATOM 2478 O O . PHE A 1 298 ? 10.550 8.822 -20.040 1.00 85.69 298 PHE A O 1
ATOM 2485 N N . VAL A 1 299 ? 10.587 8.223 -22.211 1.00 89.62 299 VAL A N 1
ATOM 2486 C CA . VAL A 1 299 ? 10.333 9.555 -22.765 1.00 89.62 299 VAL A CA 1
ATOM 2487 C C . VAL A 1 299 ? 9.220 9.465 -23.797 1.00 89.62 299 VAL A C 1
ATOM 2489 O O . VAL A 1 299 ? 8.873 8.375 -24.265 1.00 89.62 299 VAL A O 1
ATOM 2492 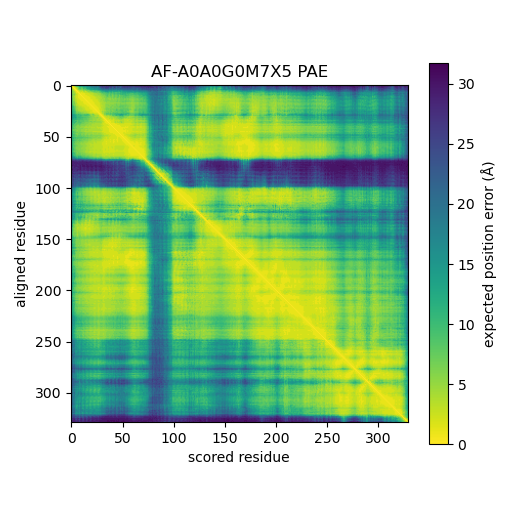N N . LYS A 1 300 ? 8.628 10.609 -24.144 1.00 88.38 300 LYS A N 1
ATOM 2493 C CA . LYS A 1 300 ? 7.584 10.632 -25.167 1.00 88.38 300 LYS A CA 1
ATOM 2494 C C . LYS A 1 300 ? 8.125 10.106 -26.506 1.00 88.38 300 LYS A C 1
ATOM 2496 O O . LYS A 1 300 ? 9.282 10.363 -26.844 1.00 88.38 300 LYS A O 1
ATOM 2501 N N . PRO A 1 301 ? 7.296 9.398 -27.291 1.00 88.69 301 PRO A N 1
ATOM 2502 C CA . PRO A 1 301 ? 7.733 8.785 -28.543 1.00 88.69 301 PRO A CA 1
ATOM 2503 C C . PRO A 1 301 ? 8.044 9.802 -29.651 1.00 88.69 301 PRO A C 1
ATOM 2505 O O . PRO A 1 301 ? 8.691 9.438 -30.629 1.00 88.69 301 PRO A O 1
ATOM 2508 N N . GLU A 1 302 ? 7.609 11.055 -29.504 1.00 92.38 302 GLU A N 1
ATOM 2509 C CA . GLU A 1 302 ? 7.833 12.147 -30.462 1.00 92.38 302 GLU A CA 1
ATOM 2510 C C . GLU A 1 302 ? 9.283 12.651 -30.508 1.00 92.38 302 GLU A C 1
ATOM 2512 O O . GLU A 1 302 ? 9.698 13.184 -31.528 1.00 92.38 302 GLU A O 1
ATOM 2517 N N . PHE A 1 303 ? 10.082 12.441 -29.457 1.00 93.69 303 PHE A N 1
ATOM 2518 C CA . PHE A 1 303 ? 11.454 12.954 -29.413 1.00 93.69 303 PHE A CA 1
ATOM 2519 C C . PHE A 1 303 ? 12.418 12.102 -30.232 1.00 93.69 303 PHE A C 1
ATOM 2521 O O . PHE A 1 303 ? 12.538 10.907 -29.972 1.00 93.69 303 PHE A O 1
ATOM 2528 N N . ASP A 1 304 ? 13.147 12.705 -31.167 1.00 94.75 304 ASP A N 1
ATOM 2529 C CA . ASP A 1 304 ? 14.234 12.054 -31.918 1.00 94.75 304 ASP A CA 1
ATOM 2530 C C . ASP A 1 304 ? 15.634 12.516 -31.476 1.00 94.75 304 ASP A C 1
ATOM 2532 O O . ASP A 1 304 ? 16.628 11.968 -31.938 1.00 94.75 304 ASP A O 1
ATOM 2536 N N . ASP A 1 305 ? 15.718 13.470 -30.544 1.00 95.31 305 ASP A N 1
ATOM 2537 C CA . ASP A 1 305 ? 16.963 14.022 -30.002 1.00 95.31 305 ASP A CA 1
ATOM 2538 C C . ASP A 1 305 ? 17.091 13.735 -28.497 1.00 95.31 305 ASP A C 1
ATOM 2540 O O . ASP A 1 305 ? 16.161 13.950 -27.711 1.00 95.31 305 ASP A O 1
ATOM 2544 N N . ALA A 1 306 ? 18.251 13.226 -28.081 1.00 95.06 306 ALA A N 1
ATOM 2545 C CA . ALA A 1 306 ? 18.498 12.776 -26.716 1.00 95.06 306 ALA A CA 1
ATOM 2546 C C . ALA A 1 306 ? 18.541 13.933 -25.704 1.00 95.06 306 ALA A C 1
ATOM 2548 O O . ALA A 1 306 ? 18.096 13.764 -24.566 1.00 95.06 306 ALA A O 1
ATOM 2549 N N . ASP A 1 307 ? 19.042 15.106 -26.097 1.00 93.62 307 ASP A N 1
ATOM 2550 C CA . ASP A 1 307 ? 19.101 16.280 -25.219 1.00 93.62 307 ASP A CA 1
ATOM 2551 C C . ASP A 1 307 ? 17.740 16.977 -25.119 1.00 93.62 307 ASP A C 1
ATOM 2553 O O . ASP A 1 307 ? 17.400 17.496 -24.059 1.00 93.62 307 ASP A O 1
ATOM 2557 N N . GLU A 1 308 ? 16.927 16.950 -26.174 1.00 94.44 308 GLU A N 1
ATOM 2558 C CA . GLU A 1 308 ? 15.532 17.397 -26.128 1.00 94.44 308 GLU A CA 1
ATOM 2559 C C . GLU A 1 308 ? 14.692 16.511 -25.200 1.00 94.44 308 GLU A C 1
ATOM 2561 O O . GLU A 1 308 ? 13.977 17.014 -24.331 1.00 94.44 308 GLU A O 1
ATOM 2566 N N . ALA A 1 309 ? 14.844 15.189 -25.315 1.00 94.00 309 ALA A N 1
ATOM 2567 C CA . ALA A 1 309 ? 14.188 14.235 -24.429 1.00 94.00 309 ALA A CA 1
ATOM 2568 C C . ALA A 1 309 ? 14.625 14.417 -22.960 1.00 94.00 309 ALA A C 1
ATOM 2570 O O . ALA A 1 309 ? 13.800 14.328 -22.044 1.00 94.00 309 ALA A O 1
ATOM 2571 N N . MET A 1 310 ? 15.911 14.710 -22.725 1.00 93.06 310 MET A N 1
ATOM 2572 C CA . MET A 1 310 ? 16.416 15.042 -21.392 1.00 93.06 310 MET A CA 1
ATOM 2573 C C . MET A 1 310 ? 15.841 16.365 -20.877 1.00 93.06 310 MET A C 1
ATOM 2575 O O . MET A 1 310 ? 15.401 16.438 -19.730 1.00 93.06 310 MET A O 1
ATOM 2579 N N . ALA A 1 311 ? 15.813 17.403 -21.712 1.00 92.00 311 ALA A N 1
ATOM 2580 C CA . ALA A 1 311 ? 15.268 18.705 -21.349 1.00 92.00 311 ALA A CA 1
ATOM 2581 C C . ALA A 1 311 ? 13.801 18.588 -20.916 1.00 92.00 311 ALA A C 1
ATOM 2583 O O . ALA A 1 311 ? 13.427 19.085 -19.852 1.00 92.00 311 ALA A O 1
ATOM 2584 N N . TRP A 1 312 ? 13.002 17.828 -21.672 1.00 93.19 312 TRP A N 1
ATOM 2585 C CA . TRP A 1 312 ? 11.613 17.532 -21.328 1.00 93.19 312 TRP A CA 1
ATOM 2586 C C . TRP A 1 312 ? 11.476 16.894 -19.940 1.00 93.19 312 TRP A C 1
ATOM 2588 O O . TRP A 1 312 ? 10.635 17.320 -19.150 1.00 93.19 312 TRP A O 1
ATOM 2598 N N . LYS A 1 313 ? 12.337 15.928 -19.598 1.00 89.06 313 LYS A N 1
ATOM 2599 C CA . LYS A 1 313 ? 12.333 15.271 -18.280 1.00 89.06 313 LYS A CA 1
ATOM 2600 C C . LYS A 1 313 ? 12.609 16.242 -17.125 1.00 89.06 313 LYS A C 1
ATOM 2602 O O . LYS A 1 313 ? 12.160 16.004 -16.006 1.00 89.06 313 LYS A O 1
ATOM 2607 N N . HIS A 1 314 ? 13.323 17.332 -17.390 1.00 87.62 314 HIS A N 1
ATOM 2608 C CA . HIS A 1 314 ? 13.580 18.397 -16.424 1.00 87.62 314 HIS A CA 1
ATOM 2609 C C . HIS A 1 314 ? 12.566 19.551 -16.498 1.00 87.62 314 HIS A C 1
ATOM 2611 O O . HIS A 1 314 ? 12.736 20.538 -15.787 1.00 87.62 314 HIS A O 1
ATOM 2617 N N . ASN A 1 315 ? 11.496 19.426 -17.295 1.00 88.94 315 ASN A N 1
ATOM 2618 C CA . ASN A 1 315 ? 10.529 20.493 -17.583 1.00 88.94 315 ASN A CA 1
ATOM 2619 C C . ASN A 1 315 ? 11.194 21.760 -18.149 1.00 88.94 315 ASN A C 1
ATOM 2621 O O . ASN A 1 315 ? 10.866 22.879 -17.761 1.00 88.94 315 ASN A O 1
ATOM 2625 N N . MET A 1 316 ? 12.156 21.576 -19.053 1.00 90.31 316 MET A N 1
ATOM 2626 C CA . MET A 1 316 ? 12.939 22.645 -19.673 1.00 90.31 316 MET A CA 1
ATOM 2627 C C . MET A 1 316 ? 12.895 22.537 -21.195 1.00 90.31 316 MET A C 1
ATOM 2629 O O . MET A 1 316 ? 12.663 21.465 -21.757 1.00 90.31 316 MET A O 1
ATOM 2633 N N . THR A 1 317 ? 13.177 23.643 -21.878 1.00 90.81 317 THR A N 1
ATOM 2634 C CA . THR A 1 317 ? 13.452 23.618 -23.320 1.00 90.81 317 THR A CA 1
ATOM 2635 C C . THR A 1 317 ? 14.865 23.099 -23.605 1.00 90.81 317 THR A C 1
ATOM 2637 O O . THR A 1 317 ? 15.763 23.196 -22.763 1.00 90.81 317 THR A O 1
ATOM 2640 N N . LYS A 1 318 ? 15.106 22.597 -24.824 1.00 88.88 318 LYS A N 1
ATOM 2641 C CA . LYS A 1 318 ? 16.441 22.144 -25.255 1.00 88.88 318 LYS A CA 1
ATOM 2642 C C . LYS A 1 318 ? 17.509 23.233 -25.095 1.00 88.88 318 LYS A C 1
ATOM 2644 O O . LYS A 1 318 ? 18.587 22.958 -24.574 1.00 88.88 318 LYS A O 1
ATOM 2649 N N . ASN A 1 319 ? 17.195 24.475 -25.471 1.00 88.19 319 ASN A N 1
ATOM 2650 C CA . ASN A 1 319 ? 18.112 25.610 -25.320 1.00 88.19 319 ASN A CA 1
ATOM 2651 C C . ASN A 1 319 ? 18.452 25.884 -23.851 1.00 88.19 319 ASN A C 1
ATOM 2653 O O . ASN A 1 319 ? 19.610 26.124 -23.515 1.00 88.19 319 ASN A O 1
ATOM 2657 N N . GLU A 1 320 ? 17.468 25.833 -22.953 1.00 87.44 320 GLU A N 1
ATOM 2658 C CA . GLU A 1 320 ? 17.730 26.003 -21.525 1.00 87.44 320 GLU A CA 1
ATOM 2659 C C . GLU A 1 320 ? 18.581 24.873 -20.961 1.00 87.44 320 GLU A C 1
ATOM 2661 O O . GLU A 1 320 ? 19.502 25.143 -20.196 1.00 87.44 320 GLU A O 1
ATOM 2666 N N . TYR A 1 321 ? 18.307 23.627 -21.347 1.00 86.38 321 TYR A N 1
ATOM 2667 C CA . TYR A 1 321 ? 19.106 22.474 -20.938 1.00 86.38 321 TYR A CA 1
ATOM 2668 C C . TYR A 1 321 ? 20.565 22.612 -21.396 1.00 86.38 321 TYR A C 1
ATOM 2670 O O . TYR A 1 321 ? 21.493 22.406 -20.610 1.00 86.38 321 TYR A O 1
ATOM 2678 N N . GLN A 1 322 ? 20.779 23.048 -22.640 1.00 83.12 322 GLN A N 1
ATOM 2679 C CA . GLN A 1 322 ? 22.115 23.271 -23.189 1.00 83.12 322 GLN A CA 1
ATOM 2680 C C . GLN A 1 322 ? 22.874 24.398 -22.474 1.00 83.12 322 GLN A C 1
ATOM 2682 O O . GLN A 1 322 ? 24.082 24.266 -22.269 1.00 83.12 322 GLN A O 1
ATOM 2687 N N . ASN A 1 323 ? 22.177 25.462 -22.061 1.00 78.50 323 ASN A N 1
ATOM 2688 C CA . ASN A 1 323 ? 22.790 26.664 -21.492 1.00 78.50 323 ASN A CA 1
ATOM 2689 C C . ASN A 1 323 ? 22.926 26.650 -19.958 1.00 78.50 323 ASN A C 1
ATOM 2691 O O . ASN A 1 323 ? 23.889 27.215 -19.442 1.00 78.50 323 ASN A O 1
ATOM 2695 N N . LYS A 1 324 ? 21.990 26.036 -19.219 1.00 65.75 324 LYS A N 1
ATOM 2696 C CA . LYS A 1 324 ? 21.964 26.049 -17.738 1.00 65.75 324 LYS A CA 1
ATOM 2697 C C . LYS A 1 324 ? 22.832 24.968 -17.092 1.00 65.75 324 LYS A C 1
ATOM 2699 O O . LYS A 1 324 ? 23.235 25.133 -15.949 1.00 65.75 324 LYS A O 1
ATOM 2704 N N . LEU A 1 325 ? 23.131 23.879 -17.798 1.00 61.16 325 LEU A N 1
ATOM 2705 C CA . LEU A 1 325 ? 23.931 22.771 -17.275 1.00 61.16 325 LEU A CA 1
ATOM 2706 C C . LEU A 1 325 ? 25.238 22.695 -18.060 1.00 61.16 325 LEU A C 1
ATOM 2708 O O . LEU A 1 325 ? 25.377 21.830 -18.915 1.00 61.16 325 LEU A O 1
ATOM 2712 N N . ARG A 1 326 ? 26.199 23.604 -17.872 1.00 54.94 326 ARG A N 1
ATOM 2713 C CA . ARG A 1 326 ? 27.532 23.384 -18.464 1.00 54.94 326 ARG A CA 1
ATOM 2714 C C . ARG A 1 326 ? 28.136 22.136 -17.816 1.00 54.94 326 ARG A C 1
ATOM 2716 O O . ARG A 1 326 ? 28.242 22.075 -16.599 1.00 54.94 326 ARG A O 1
ATOM 2723 N N . VAL A 1 327 ? 28.474 21.136 -18.631 1.00 46.94 327 VAL A N 1
ATOM 2724 C CA . VAL A 1 327 ? 29.403 20.087 -18.199 1.00 46.94 327 VAL A CA 1
ATOM 2725 C C . VAL A 1 327 ? 30.743 20.803 -18.092 1.00 46.94 327 VAL A C 1
ATOM 2727 O O . VAL A 1 327 ? 31.245 21.282 -19.109 1.00 46.94 327 VAL A O 1
ATOM 2730 N N . GLU A 1 328 ? 31.248 20.998 -16.876 1.00 36.28 328 GLU A N 1
ATOM 2731 C CA . GLU A 1 328 ? 32.661 21.333 -16.715 1.00 36.28 328 GLU A CA 1
ATOM 2732 C C . GLU A 1 328 ? 33.448 20.163 -17.313 1.00 36.28 328 GLU A C 1
ATOM 2734 O O . GLU A 1 328 ? 33.196 19.005 -16.973 1.00 36.28 328 GLU A O 1
ATOM 2739 N N . ALA A 1 329 ? 34.246 20.485 -18.332 1.00 36.69 329 ALA A N 1
ATOM 2740 C CA . ALA A 1 329 ? 35.021 19.533 -19.118 1.00 36.69 329 ALA A CA 1
ATOM 2741 C C . ALA A 1 329 ? 36.140 18.887 -18.299 1.00 36.69 329 ALA A C 1
ATOM 2743 O O . ALA A 1 329 ? 36.702 19.589 -17.427 1.00 36.69 329 ALA A O 1
#